Protein AF-A0A565CEV0-F1 (afdb_monomer_lite)

Organism: NCBI:txid586526

Foldseek 3Di:
DDPPWDFDWDQDPVVRDTHTDDTDRPPPPPPFPWDDKDWDADPVVRKIKIWTDRQADFIWIDTVPDPDIDTDPPQGRFQEWDDDPQWIWTAHPQRKIWIWHRPDPDTDTPDIEGAPDPDPPDPVCCVPDLADKHFPGWYWDQDPVRWIKIKTWIARVPVRDIDIWIWTDDRDDHYDHTDIDPDPPPDWDADDPVAGQTDDDDDDDDDDRDRPD

Sequence (213 aa):
MRDLRYNFYILNLFTHEMIDLPDVDRKSSDGVNIRSPVLWIDEKTKDYVVSWGFARSCVVYSKKGDNLWKQIPKTSHCIDLVYKDHKLYFLSYSGRVKIFDFSGEIPRETFECSVILSGMELPRRCRRLPNSWCVSETKLVVTVTGDILKVEKWFRPRSGIWSFRLYKFYSSGFYKKPEQLDSLGDEAMLFDKRHPCACQWLGGSREKCHLFH

Structure (mmCIF, N/CA/C/O backbone):
data_AF-A0A565CEV0-F1
#
_entry.id   AF-A0A565CEV0-F1
#
loop_
_atom_site.group_PDB
_atom_site.id
_atom_site.type_symbol
_atom_site.label_atom_id
_atom_site.label_alt_id
_atom_site.label_comp_id
_atom_site.label_asym_id
_atom_site.label_entity_id
_atom_site.label_seq_id
_atom_site.pdbx_PDB_ins_code
_atom_site.Cartn_x
_atom_site.Cartn_y
_atom_site.Cartn_z
_atom_site.occupancy
_atom_site.B_iso_or_equiv
_atom_site.auth_seq_id
_atom_site.auth_comp_id
_atom_site.auth_asym_id
_atom_site.auth_atom_id
_atom_site.pdbx_PDB_model_num
ATOM 1 N N . MET A 1 1 ? -17.883 32.660 -4.211 1.00 37.25 1 MET A N 1
ATOM 2 C CA . MET A 1 1 ? -16.892 31.764 -3.577 1.00 37.25 1 MET A CA 1
ATOM 3 C C . MET A 1 1 ? -17.496 30.361 -3.590 1.00 37.25 1 MET A C 1
ATOM 5 O O . MET A 1 1 ? -18.498 30.165 -2.923 1.00 37.25 1 MET A O 1
ATOM 9 N N . ARG A 1 2 ? -17.038 29.449 -4.463 1.00 36.28 2 ARG A N 1
ATOM 10 C CA . ARG A 1 2 ? -17.586 28.080 -4.559 1.00 36.28 2 ARG A CA 1
ATOM 11 C C . ARG A 1 2 ? -16.723 27.156 -3.702 1.00 36.28 2 ARG A C 1
ATOM 13 O O . ARG A 1 2 ? -15.578 26.905 -4.068 1.00 36.28 2 ARG A O 1
ATOM 20 N N . ASP A 1 3 ? -17.265 26.708 -2.576 1.00 41.53 3 ASP A N 1
ATOM 21 C CA . ASP A 1 3 ? -16.690 25.642 -1.755 1.00 41.53 3 ASP A CA 1
ATOM 22 C C . ASP A 1 3 ? -16.940 24.312 -2.490 1.00 41.53 3 ASP A C 1
ATOM 24 O O . ASP A 1 3 ? -18.030 23.748 -2.436 1.00 41.53 3 ASP A O 1
ATOM 28 N N . LEU A 1 4 ? -15.991 23.890 -3.331 1.00 44.34 4 LEU A N 1
ATOM 29 C CA . LEU A 1 4 ? -16.074 22.629 -4.076 1.00 44.34 4 LEU A CA 1
ATOM 30 C C . LEU A 1 4 ? -15.570 21.493 -3.181 1.00 44.34 4 LEU A C 1
ATOM 32 O O . LEU A 1 4 ? -14.481 20.964 -3.414 1.00 44.34 4 LEU A O 1
ATOM 36 N N . ARG A 1 5 ? -16.357 21.149 -2.158 1.00 53.44 5 ARG A N 1
ATOM 37 C CA . ARG A 1 5 ? -16.159 19.927 -1.372 1.00 53.44 5 ARG A CA 1
ATOM 38 C C . ARG A 1 5 ? -16.511 18.736 -2.250 1.00 53.44 5 ARG A C 1
ATOM 40 O O . ARG A 1 5 ? -17.599 18.684 -2.825 1.00 53.44 5 ARG A O 1
ATOM 47 N N . TYR A 1 6 ? -15.576 17.810 -2.408 1.00 57.91 6 TYR A N 1
ATOM 48 C CA . TYR A 1 6 ? -15.851 16.543 -3.074 1.00 57.91 6 TYR A CA 1
ATOM 49 C C . TYR A 1 6 ? -16.132 15.511 -1.993 1.00 57.91 6 TYR A C 1
ATOM 51 O O . TYR A 1 6 ? -15.228 15.130 -1.256 1.00 57.91 6 TYR A O 1
ATOM 59 N N . ASN A 1 7 ? -17.374 15.040 -1.932 1.00 65.50 7 ASN A N 1
ATOM 60 C CA . ASN A 1 7 ? -17.744 13.941 -1.051 1.00 65.50 7 ASN A CA 1
ATOM 61 C C . ASN A 1 7 ? -17.284 12.636 -1.705 1.00 65.50 7 ASN A C 1
ATOM 63 O O . ASN A 1 7 ? -17.972 12.080 -2.563 1.00 65.50 7 ASN A O 1
ATOM 67 N N . PHE A 1 8 ? -16.083 12.186 -1.354 1.00 76.88 8 PHE A N 1
ATOM 68 C CA . PHE A 1 8 ? -15.617 10.859 -1.727 1.00 76.88 8 PHE A CA 1
ATOM 69 C C . PHE A 1 8 ? -16.091 9.853 -0.681 1.00 76.88 8 PHE A C 1
ATOM 71 O O . PHE A 1 8 ? -16.000 10.108 0.514 1.00 76.88 8 PHE A O 1
ATOM 78 N N . TYR A 1 9 ? -16.557 8.696 -1.130 1.00 79.81 9 TYR A N 1
ATOM 79 C CA . TYR A 1 9 ? -16.943 7.599 -0.253 1.00 79.81 9 TYR A CA 1
ATOM 80 C C . TYR A 1 9 ? -16.469 6.274 -0.838 1.00 79.81 9 TYR A C 1
ATOM 82 O O . TYR A 1 9 ? -16.239 6.147 -2.045 1.00 79.81 9 TYR A O 1
ATOM 90 N N . ILE A 1 10 ? -16.328 5.277 0.027 1.00 81.75 10 ILE A N 1
ATOM 91 C CA . ILE A 1 10 ? -16.163 3.885 -0.373 1.00 81.75 10 ILE A CA 1
ATOM 92 C C . ILE A 1 10 ? -17.426 3.139 0.023 1.00 81.75 10 ILE A C 1
ATOM 94 O O . ILE A 1 10 ? -17.818 3.160 1.186 1.00 81.75 10 ILE A O 1
ATOM 98 N N . LEU A 1 11 ? -18.046 2.462 -0.938 1.00 81.81 11 LEU A N 1
ATOM 99 C CA . LEU A 1 11 ? -19.110 1.513 -0.648 1.00 81.81 11 LEU A CA 1
ATOM 100 C C . LEU A 1 11 ? -18.478 0.166 -0.291 1.00 81.81 11 LEU A C 1
ATOM 102 O O . LEU A 1 11 ? -17.856 -0.477 -1.142 1.00 81.81 11 LEU A O 1
ATOM 106 N N . ASN A 1 12 ? -18.627 -0.262 0.959 1.00 80.81 12 ASN A N 1
ATOM 107 C CA . ASN A 1 12 ? -18.251 -1.606 1.362 1.00 80.81 12 ASN A CA 1
ATOM 108 C C . ASN A 1 12 ? -19.279 -2.594 0.794 1.00 80.81 12 ASN A C 1
ATOM 110 O O . ASN A 1 12 ? -20.413 -2.658 1.254 1.00 80.81 12 ASN A O 1
ATOM 114 N N . LEU A 1 13 ? -18.888 -3.384 -0.206 1.00 79.25 13 LEU A N 1
ATOM 115 C CA . LEU A 1 13 ? -19.795 -4.324 -0.875 1.00 79.25 13 LEU A CA 1
ATOM 116 C C . LEU A 1 13 ? -20.218 -5.513 0.003 1.00 79.25 13 LEU A C 1
ATOM 118 O O . LEU A 1 13 ? -21.187 -6.181 -0.330 1.00 79.25 13 LEU A O 1
ATOM 122 N N . PHE A 1 14 ? -19.515 -5.788 1.105 1.00 76.25 14 PHE A N 1
ATOM 123 C CA . PHE A 1 14 ? -19.843 -6.903 1.998 1.00 76.25 14 PHE A CA 1
ATOM 124 C C . PHE A 1 14 ? -20.765 -6.496 3.144 1.00 76.25 14 PHE A C 1
ATOM 126 O O . PHE A 1 14 ? -21.553 -7.319 3.602 1.00 76.25 14 PHE A O 1
ATOM 133 N N . THR A 1 15 ? -20.653 -5.256 3.625 1.00 79.44 15 THR A N 1
ATOM 134 C CA . THR A 1 15 ? -21.497 -4.732 4.715 1.00 79.44 15 THR A CA 1
ATOM 135 C C . THR A 1 15 ? -22.587 -3.784 4.220 1.00 79.44 15 THR A C 1
ATOM 137 O O . THR A 1 15 ? -23.494 -3.454 4.974 1.00 79.44 15 THR A O 1
ATOM 140 N N . HIS A 1 16 ? -22.509 -3.353 2.956 1.00 81.38 16 HIS A N 1
ATOM 141 C CA . HIS A 1 16 ? -23.320 -2.290 2.350 1.00 81.38 16 HIS A CA 1
ATOM 142 C C . HIS A 1 16 ? -23.184 -0.925 3.048 1.00 81.38 16 HIS A C 1
ATOM 144 O O . HIS A 1 16 ? -23.978 -0.017 2.806 1.00 81.38 16 HIS A O 1
ATOM 150 N N . GLU A 1 17 ? -22.165 -0.756 3.891 1.00 83.88 17 GLU A N 1
ATOM 151 C CA . GLU A 1 17 ? -21.884 0.502 4.575 1.00 83.88 17 GLU A CA 1
ATOM 152 C C . GLU A 1 17 ? -21.186 1.487 3.633 1.00 83.88 17 GLU A C 1
ATOM 154 O O . GLU A 1 17 ? -20.306 1.124 2.844 1.00 83.88 17 GLU A O 1
ATOM 159 N N . MET A 1 18 ? -21.561 2.758 3.745 1.00 83.38 18 MET A N 1
ATOM 160 C CA . MET A 1 18 ? -20.888 3.860 3.071 1.00 83.38 18 MET A CA 1
ATOM 161 C C . MET A 1 18 ? -19.853 4.456 4.022 1.00 83.38 18 MET A C 1
ATOM 163 O O . MET A 1 18 ? -20.190 4.911 5.111 1.00 83.38 18 MET A O 1
ATOM 167 N N . ILE A 1 19 ? -18.587 4.427 3.613 1.00 83.50 19 ILE A N 1
ATOM 168 C CA . ILE A 1 19 ? -17.475 4.960 4.396 1.00 83.50 19 ILE A CA 1
ATOM 169 C C . ILE A 1 19 ? -17.074 6.295 3.785 1.00 83.50 19 ILE A C 1
ATOM 171 O O . ILE A 1 19 ? -16.453 6.332 2.718 1.00 83.50 19 ILE A O 1
ATOM 175 N N . ASP A 1 20 ? -17.424 7.379 4.468 1.00 83.69 20 ASP A N 1
ATOM 176 C CA . ASP A 1 20 ? -17.080 8.731 4.042 1.00 83.69 20 ASP A CA 1
ATOM 177 C C . ASP A 1 20 ? -15.574 8.970 4.177 1.00 83.69 20 ASP A C 1
ATOM 179 O O . ASP A 1 20 ? -14.971 8.796 5.243 1.00 83.69 20 ASP A O 1
ATOM 183 N N . LEU A 1 21 ? -14.953 9.372 3.070 1.00 79.94 21 LEU A N 1
ATOM 184 C CA . LEU A 1 21 ? -13.560 9.785 3.054 1.00 79.94 21 LEU A CA 1
ATOM 185 C C . LEU A 1 21 ? -13.447 11.237 3.544 1.00 79.94 21 LEU A C 1
ATOM 187 O O . LEU A 1 21 ? -14.353 12.039 3.311 1.00 79.94 21 LEU A O 1
ATOM 191 N N . PRO A 1 22 ? -12.343 11.600 4.217 1.00 76.88 22 PRO A N 1
ATOM 192 C CA . PRO A 1 22 ? -12.176 12.927 4.785 1.00 76.88 22 PRO A CA 1
ATOM 193 C C . PRO A 1 22 ? -12.160 13.992 3.689 1.00 76.88 22 PRO A C 1
ATOM 195 O O . PRO A 1 22 ? -11.681 13.762 2.578 1.00 76.88 22 PRO A O 1
ATOM 198 N N . ASP A 1 23 ? -12.674 15.176 4.008 1.00 72.00 23 ASP A N 1
ATOM 199 C CA . ASP A 1 23 ? -12.724 16.262 3.036 1.00 72.00 23 ASP A CA 1
ATOM 200 C C . ASP A 1 23 ? -11.307 16.663 2.607 1.00 72.00 23 ASP A C 1
ATOM 202 O O . ASP A 1 23 ? -10.392 16.803 3.428 1.00 72.00 23 ASP A O 1
ATOM 206 N N . VAL A 1 24 ? -11.119 16.831 1.300 1.00 63.22 24 VAL A N 1
ATOM 207 C CA . VAL A 1 24 ? -9.838 17.250 0.738 1.00 63.22 24 VAL A CA 1
ATOM 208 C C . VAL A 1 24 ? -9.926 18.730 0.435 1.00 63.22 24 VAL A C 1
ATOM 210 O O . VAL A 1 24 ? -10.269 19.138 -0.677 1.00 63.22 24 VAL A O 1
ATOM 213 N N . ASP A 1 25 ? -9.577 19.542 1.429 1.00 53.97 25 ASP A N 1
ATOM 214 C CA . ASP A 1 25 ? -9.487 20.984 1.259 1.00 53.97 25 ASP A CA 1
ATOM 215 C C . ASP A 1 25 ? -8.465 21.309 0.156 1.00 53.97 25 ASP A C 1
ATOM 217 O O . ASP A 1 25 ? -7.248 21.197 0.323 1.00 53.97 25 ASP A O 1
ATOM 221 N N . ARG A 1 26 ? -8.954 21.776 -0.999 1.00 46.84 26 ARG A N 1
ATOM 222 C CA . ARG A 1 26 ? -8.131 22.217 -2.144 1.00 46.84 26 ARG A CA 1
ATOM 223 C C . ARG A 1 26 ? -7.203 23.404 -1.831 1.00 46.84 26 ARG A C 1
ATOM 225 O O . ARG A 1 26 ? -6.479 23.847 -2.719 1.00 46.84 26 ARG A O 1
ATOM 232 N N . LYS A 1 27 ? -7.228 23.955 -0.612 1.00 42.00 27 LYS A N 1
ATOM 233 C CA . LYS A 1 27 ? -6.529 25.199 -0.245 1.00 42.00 27 LYS A CA 1
ATOM 234 C C . LYS A 1 27 ? -5.005 25.084 -0.180 1.00 42.00 27 LYS A C 1
ATOM 236 O O . LYS A 1 27 ? -4.342 26.117 -0.156 1.00 42.00 27 LYS A O 1
ATOM 241 N N . SER A 1 28 ? -4.421 23.886 -0.231 1.00 42.22 28 SER A N 1
ATOM 242 C CA . SER A 1 28 ? -3.010 23.778 -0.607 1.00 42.22 28 SER A CA 1
ATOM 243 C C . SER A 1 28 ? -2.912 24.006 -2.115 1.00 42.22 28 SER A C 1
ATOM 245 O O . SER A 1 28 ? -3.284 23.134 -2.901 1.00 42.22 28 SER A O 1
ATOM 247 N N . SER A 1 29 ? -2.419 25.180 -2.505 1.00 38.00 29 SER A N 1
ATOM 248 C CA . SER A 1 29 ? -2.175 25.707 -3.863 1.00 38.00 29 SER A CA 1
ATOM 249 C C . SER A 1 29 ? -1.246 24.858 -4.750 1.00 38.00 29 SER A C 1
ATOM 251 O O . SER A 1 29 ? -0.696 25.321 -5.745 1.00 38.00 29 SER A O 1
ATOM 253 N N . ASP A 1 30 ? -1.082 23.591 -4.408 1.00 43.31 30 ASP A N 1
ATOM 254 C CA . ASP A 1 30 ? -0.063 22.697 -4.893 1.00 43.31 30 ASP A CA 1
ATOM 255 C C . ASP A 1 30 ? -0.755 21.351 -5.128 1.00 43.31 30 ASP A C 1
ATOM 257 O O . ASP A 1 30 ? -0.867 20.537 -4.216 1.00 43.31 30 ASP A O 1
ATOM 261 N N . GLY A 1 31 ? -1.325 21.185 -6.330 1.00 43.81 31 GLY A N 1
ATOM 262 C CA . GLY A 1 31 ? -2.237 20.099 -6.714 1.00 43.81 31 GLY A CA 1
ATOM 263 C C . GLY A 1 31 ? -1.998 18.793 -5.956 1.00 43.81 31 GLY A C 1
ATOM 264 O O . GLY A 1 31 ? -1.069 18.043 -6.268 1.00 43.81 31 GLY A O 1
ATOM 265 N N . VAL A 1 32 ? -2.827 18.549 -4.934 1.00 52.16 32 VAL A N 1
ATOM 266 C CA . VAL A 1 32 ? -2.725 17.365 -4.083 1.00 52.16 32 VAL A CA 1
ATOM 267 C C . VAL A 1 32 ? -3.008 16.166 -4.970 1.00 52.16 32 VAL A C 1
ATOM 269 O O . VAL A 1 32 ? -4.120 15.983 -5.457 1.00 52.16 32 VAL A O 1
ATOM 272 N N . ASN A 1 33 ? -1.977 15.370 -5.235 1.00 59.78 33 ASN A N 1
ATOM 273 C CA . ASN A 1 33 ? -2.130 14.130 -5.976 1.00 59.78 33 ASN A CA 1
ATOM 274 C C . ASN A 1 33 ? -2.785 13.115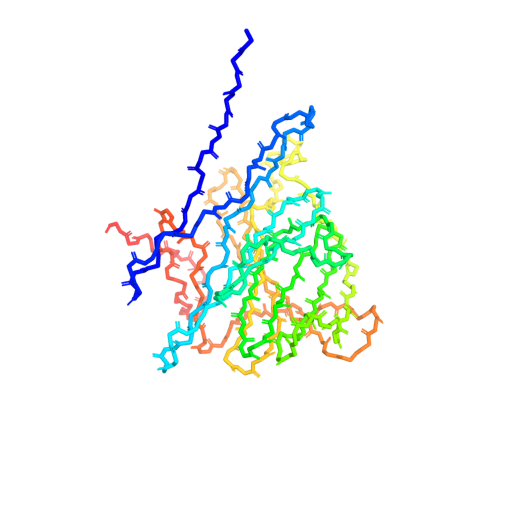 -5.027 1.00 59.78 33 ASN A C 1
ATOM 276 O O . ASN A 1 33 ? -2.108 12.445 -4.252 1.00 59.78 33 ASN A O 1
ATOM 280 N N . ILE A 1 34 ? -4.114 13.095 -4.997 1.00 63.62 34 ILE A N 1
ATOM 281 C CA . ILE A 1 34 ? -4.892 12.189 -4.151 1.00 63.62 34 ILE A CA 1
ATOM 282 C C . ILE A 1 34 ? -4.707 10.768 -4.697 1.00 63.62 34 ILE A C 1
ATOM 284 O O . ILE A 1 34 ? -4.909 10.528 -5.890 1.00 63.62 34 ILE A O 1
ATOM 288 N N . ARG A 1 35 ? -4.281 9.824 -3.851 1.00 70.44 35 ARG A N 1
ATOM 289 C CA . ARG A 1 35 ? -4.155 8.410 -4.243 1.00 70.44 35 ARG A CA 1
ATOM 290 C C . ARG A 1 35 ? -5.475 7.680 -4.044 1.00 70.44 35 ARG A C 1
ATOM 292 O O . ARG A 1 35 ? -6.354 8.172 -3.353 1.00 70.44 35 ARG A O 1
ATOM 299 N N . SER A 1 36 ? -5.657 6.530 -4.687 1.00 70.56 36 SER A N 1
ATOM 300 C CA . SER A 1 36 ? -6.844 5.713 -4.417 1.00 70.56 36 SER A CA 1
ATOM 301 C C . SER A 1 36 ? -6.788 5.197 -2.975 1.00 70.56 36 SER A C 1
ATOM 303 O O . SER A 1 36 ? -5.706 4.810 -2.529 1.00 70.56 36 SER A O 1
ATOM 305 N N . PRO A 1 37 ? -7.904 5.213 -2.232 1.00 78.94 37 PRO A N 1
ATOM 306 C CA . PRO A 1 37 ? -7.934 4.616 -0.909 1.00 78.94 37 PRO A CA 1
ATOM 307 C C . PRO A 1 37 ? -7.778 3.094 -1.004 1.00 78.94 37 PRO A C 1
ATOM 309 O O . PRO A 1 37 ? -8.156 2.468 -1.999 1.00 78.94 37 PRO A O 1
ATOM 312 N N . VAL A 1 38 ? -7.232 2.511 0.056 1.00 83.12 38 VAL A N 1
ATOM 313 C CA . VAL A 1 38 ? -7.085 1.071 0.245 1.00 83.12 38 VAL A CA 1
ATOM 314 C C . VAL A 1 38 ? -8.091 0.644 1.301 1.00 83.12 38 VAL A C 1
ATOM 316 O O . VAL A 1 38 ? -8.057 1.138 2.425 1.00 83.12 38 VAL A O 1
ATOM 319 N N . LEU A 1 39 ? -8.987 -0.262 0.924 1.00 85.25 39 LEU A N 1
ATOM 320 C CA . LEU A 1 39 ? -9.940 -0.904 1.820 1.00 85.25 39 LEU A CA 1
ATOM 321 C C . LEU A 1 39 ? -9.506 -2.355 2.001 1.00 85.25 39 LEU A C 1
ATOM 323 O O . LEU A 1 39 ? -9.361 -3.083 1.019 1.00 85.25 39 LEU A O 1
ATOM 327 N N . TRP A 1 40 ? -9.321 -2.761 3.249 1.00 87.00 40 TRP A N 1
ATOM 328 C CA . TRP A 1 40 ? -9.159 -4.155 3.631 1.00 87.00 40 TRP A CA 1
ATOM 329 C C . TRP A 1 40 ? -10.338 -4.583 4.495 1.00 87.00 40 TRP A C 1
ATOM 331 O O . TRP A 1 40 ? -10.783 -3.810 5.344 1.00 87.00 40 TRP A O 1
ATOM 341 N N . ILE A 1 41 ? -10.833 -5.798 4.269 1.00 85.38 41 ILE A N 1
ATOM 342 C CA . ILE A 1 41 ? -11.966 -6.380 4.985 1.00 85.38 41 ILE A CA 1
ATOM 343 C C . ILE A 1 41 ? -11.568 -7.782 5.436 1.00 85.38 41 ILE A C 1
ATOM 345 O O . ILE A 1 41 ? -11.111 -8.587 4.625 1.00 85.38 41 ILE A O 1
ATOM 349 N N . ASP A 1 42 ? -11.776 -8.070 6.715 1.00 83.44 42 ASP A N 1
ATOM 350 C CA . ASP A 1 42 ? -11.729 -9.414 7.262 1.00 83.44 42 ASP A CA 1
ATOM 351 C C . ASP A 1 42 ? -12.949 -10.201 6.777 1.00 83.44 42 ASP A C 1
ATOM 353 O O . ASP A 1 42 ? -14.102 -9.840 7.031 1.00 83.44 42 ASP A O 1
ATOM 357 N N . GLU A 1 43 ? -12.713 -11.295 6.061 1.00 82.69 43 GLU A N 1
ATOM 358 C CA . GLU A 1 43 ? -13.796 -12.086 5.488 1.00 82.69 43 GLU A CA 1
ATOM 359 C C . GLU A 1 43 ? -14.680 -12.745 6.560 1.00 82.69 43 GLU A C 1
ATOM 361 O O . GLU A 1 43 ? -15.889 -12.884 6.341 1.00 82.69 43 GLU A O 1
ATOM 366 N N . LYS A 1 44 ? -14.105 -13.116 7.713 1.00 85.38 44 LYS A N 1
ATOM 367 C CA . LYS A 1 44 ? -14.794 -13.836 8.791 1.00 85.38 44 LYS A CA 1
ATOM 368 C C . LYS A 1 44 ? -15.546 -12.883 9.710 1.00 85.38 44 LYS A C 1
ATOM 370 O O . LYS A 1 44 ? -16.729 -13.097 9.957 1.00 85.38 44 LYS A O 1
ATOM 375 N N . THR A 1 45 ? -14.881 -11.846 10.214 1.00 87.50 45 THR A N 1
ATOM 376 C CA . THR A 1 45 ? -15.475 -10.915 11.190 1.00 87.50 45 THR A CA 1
ATOM 377 C C . THR A 1 45 ? -16.227 -9.764 10.529 1.00 87.50 45 THR A C 1
ATOM 379 O O . THR A 1 45 ? -16.997 -9.063 11.189 1.00 87.50 45 THR A O 1
ATOM 382 N N . LYS A 1 46 ? -16.032 -9.563 9.217 1.00 85.00 46 LYS A N 1
ATOM 383 C CA . LYS A 1 46 ? -16.499 -8.378 8.479 1.00 85.00 46 LYS A CA 1
ATOM 384 C C . LYS A 1 46 ? -15.976 -7.078 9.089 1.00 85.00 46 LYS A C 1
ATOM 386 O O . LYS A 1 46 ? -16.615 -6.031 8.963 1.00 85.00 46 LYS A O 1
ATOM 391 N N . ASP A 1 47 ? -14.852 -7.131 9.798 1.00 86.56 47 ASP A N 1
ATOM 392 C CA . ASP A 1 47 ? -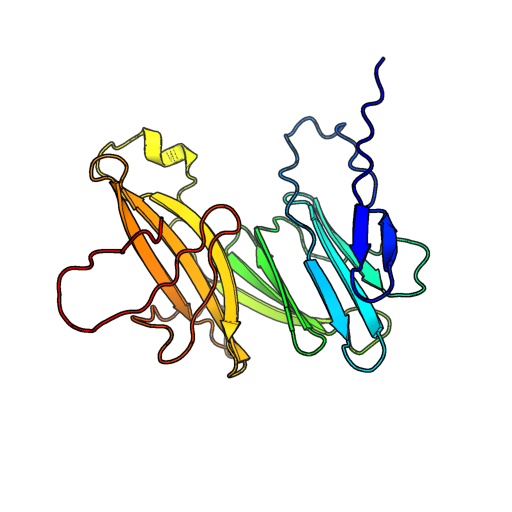14.147 -5.931 10.224 1.00 86.56 47 ASP A CA 1
ATOM 393 C C . ASP A 1 47 ? -13.377 -5.352 9.055 1.00 86.56 47 ASP A C 1
ATOM 395 O O . ASP A 1 47 ? -13.015 -6.061 8.122 1.00 86.56 47 ASP A O 1
ATOM 399 N N . TYR A 1 48 ? -13.149 -4.047 9.071 1.00 87.12 48 TYR A N 1
ATOM 400 C CA . TYR A 1 48 ? -12.440 -3.401 7.983 1.00 87.12 48 TYR A CA 1
ATOM 401 C C . TYR A 1 48 ? -11.496 -2.324 8.487 1.00 87.12 48 TYR A C 1
ATOM 403 O O . TYR A 1 48 ? -11.670 -1.738 9.561 1.00 87.12 48 TYR A O 1
ATOM 411 N N . VAL A 1 49 ? -10.497 -2.056 7.655 1.00 89.25 49 VAL A N 1
ATOM 412 C CA . VAL A 1 49 ? -9.578 -0.936 7.797 1.00 89.25 49 VAL A CA 1
ATOM 413 C C . VAL A 1 49 ? -9.532 -0.211 6.465 1.00 89.25 49 VAL A C 1
ATOM 415 O O . VAL A 1 49 ? -9.247 -0.810 5.426 1.00 89.25 49 VAL A O 1
ATOM 418 N N . VAL A 1 50 ? -9.790 1.091 6.497 1.00 88.81 50 VAL A N 1
ATOM 419 C CA . VAL A 1 50 ? -9.590 1.971 5.347 1.00 88.81 50 VAL A CA 1
ATOM 420 C C . VAL A 1 50 ? -8.353 2.801 5.587 1.00 88.81 50 VAL A C 1
ATOM 422 O O . VAL A 1 50 ? -8.187 3.361 6.664 1.00 88.81 50 VAL A O 1
ATOM 425 N N . SER A 1 51 ? -7.482 2.884 4.591 1.00 87.88 51 SER A N 1
ATOM 426 C CA . SER A 1 51 ? -6.318 3.765 4.591 1.00 87.88 51 SER A CA 1
ATOM 427 C C . SER A 1 51 ? -6.312 4.622 3.337 1.00 87.88 51 SER A C 1
ATOM 429 O O . SER A 1 51 ? -6.639 4.152 2.248 1.00 87.88 51 SER A O 1
ATOM 431 N N . TRP A 1 52 ? -5.912 5.881 3.466 1.00 85.62 52 TRP A N 1
ATOM 432 C CA . TRP A 1 52 ? -5.888 6.810 2.348 1.00 85.62 52 TRP A CA 1
ATOM 433 C C . TRP A 1 52 ? -4.644 7.687 2.366 1.00 85.62 52 TRP A C 1
ATOM 435 O O . TRP A 1 52 ? -4.334 8.345 3.358 1.00 85.62 52 TRP A O 1
ATOM 445 N N . GLY A 1 53 ? -3.906 7.658 1.255 1.00 81.50 53 GLY A N 1
ATOM 446 C CA . GLY A 1 53 ? -2.665 8.399 1.088 1.00 81.50 53 GLY A CA 1
ATOM 447 C C . GLY A 1 53 ? -2.877 9.756 0.425 1.00 81.50 53 GLY A C 1
ATOM 448 O O . GLY A 1 53 ? -3.241 9.842 -0.752 1.00 81.50 53 GLY A O 1
ATOM 449 N N . PHE A 1 54 ? -2.534 10.818 1.145 1.00 76.56 54 PHE A N 1
ATOM 450 C CA . PHE A 1 54 ? -2.384 12.158 0.598 1.00 76.56 54 PHE A CA 1
ATOM 451 C C . PHE A 1 54 ? -0.930 12.365 0.186 1.00 76.56 54 PHE A C 1
ATOM 453 O O . PHE A 1 54 ? -0.044 12.509 1.030 1.00 76.56 54 PHE A O 1
ATOM 460 N N . ALA A 1 55 ? -0.661 12.377 -1.123 1.00 67.50 55 ALA A N 1
ATOM 461 C CA . ALA A 1 55 ? 0.693 12.218 -1.655 1.00 67.50 55 ALA A CA 1
ATOM 462 C C . ALA A 1 55 ? 1.760 13.155 -1.079 1.00 67.50 55 ALA A C 1
ATOM 464 O O . ALA A 1 55 ? 2.923 12.791 -1.134 1.00 67.50 55 ALA A O 1
ATOM 465 N N . ARG A 1 56 ? 1.437 14.347 -0.566 1.00 69.94 56 ARG A N 1
ATOM 466 C CA . ARG A 1 56 ? 2.437 15.276 -0.001 1.00 69.94 56 ARG A CA 1
ATOM 467 C C . ARG A 1 56 ? 2.372 15.442 1.513 1.00 69.94 56 ARG A C 1
ATOM 469 O O . ARG A 1 56 ? 3.345 15.930 2.074 1.00 69.94 56 ARG A O 1
ATOM 476 N N . SER A 1 57 ? 1.289 15.034 2.166 1.00 74.88 57 SER A N 1
ATOM 477 C CA . SER A 1 57 ? 1.070 15.314 3.588 1.00 74.88 57 SER A CA 1
ATOM 478 C C . SER A 1 57 ? 1.216 14.062 4.442 1.00 74.88 57 SER A C 1
ATOM 480 O O . SER A 1 57 ? 2.192 13.939 5.182 1.00 74.88 57 SER A O 1
ATOM 482 N N . CYS A 1 58 ? 0.271 13.133 4.349 1.00 81.69 58 CYS A N 1
ATOM 483 C CA . CYS A 1 58 ? 0.178 12.009 5.270 1.00 81.69 58 CYS A CA 1
ATOM 484 C C . CYS A 1 58 ? -0.695 10.874 4.733 1.00 81.69 58 CYS A C 1
ATOM 486 O O . CYS A 1 58 ? -1.432 11.018 3.759 1.00 81.69 58 CYS A O 1
ATOM 488 N N . VAL A 1 59 ? -0.625 9.739 5.416 1.00 86.38 59 VAL A N 1
ATOM 489 C CA . VAL A 1 59 ? -1.588 8.651 5.301 1.00 86.38 59 VAL A CA 1
ATOM 490 C C . VAL A 1 59 ? -2.515 8.717 6.505 1.00 86.38 59 VAL A C 1
ATOM 492 O O . VAL A 1 59 ? -2.060 8.816 7.649 1.00 86.38 59 VAL A O 1
ATOM 495 N N . VAL A 1 60 ? -3.813 8.667 6.237 1.00 89.12 60 VAL A N 1
ATOM 496 C CA . VAL A 1 60 ? -4.859 8.567 7.256 1.00 89.12 60 VAL A CA 1
ATOM 497 C C . VAL A 1 60 ? -5.504 7.194 7.202 1.00 89.12 60 VAL A C 1
ATOM 499 O O . VAL A 1 60 ? -5.476 6.539 6.161 1.00 89.12 60 VAL A O 1
ATOM 502 N N . TYR A 1 61 ? -6.091 6.759 8.308 1.00 90.50 61 TYR A N 1
ATOM 503 C CA . TYR A 1 61 ? -6.836 5.512 8.376 1.00 90.50 61 TYR A CA 1
ATOM 504 C C . TYR A 1 61 ? -8.070 5.630 9.270 1.00 90.50 61 TYR A C 1
ATOM 506 O O . TYR A 1 61 ? -8.158 6.522 10.116 1.00 90.50 61 TYR A O 1
ATOM 514 N N . SER A 1 62 ? -9.004 4.706 9.076 1.00 90.12 62 SER A N 1
ATOM 515 C CA . SER A 1 62 ? -10.183 4.507 9.913 1.00 90.12 62 SER A CA 1
ATOM 516 C C . SER A 1 62 ? -10.461 3.009 10.034 1.00 90.12 62 SER A C 1
ATOM 518 O O . SER A 1 62 ? -10.382 2.280 9.038 1.00 90.12 62 SER A O 1
ATOM 520 N N . LYS A 1 63 ? -10.725 2.532 11.252 1.00 90.00 63 LYS A N 1
ATOM 521 C CA . LYS A 1 63 ? -11.178 1.160 11.510 1.00 90.00 63 LYS A CA 1
ATOM 522 C C . LYS A 1 63 ? -12.700 1.133 11.635 1.00 90.00 63 LYS A C 1
ATOM 524 O O . LYS A 1 63 ? -13.332 2.148 11.913 1.00 90.00 63 LYS A O 1
ATOM 529 N N . LYS A 1 64 ? -13.303 -0.040 11.469 1.00 87.44 64 LYS A N 1
ATOM 530 C CA . LYS A 1 64 ? -14.725 -0.231 11.780 1.00 87.44 64 LYS A CA 1
ATOM 531 C C . LYS A 1 64 ? -15.042 0.241 13.206 1.00 87.44 64 LYS A C 1
ATOM 533 O O . LYS A 1 64 ? -14.345 -0.127 14.148 1.00 87.44 64 LYS A O 1
ATOM 538 N N . GLY A 1 65 ? -16.084 1.061 13.340 1.00 85.56 65 GLY A N 1
ATOM 539 C CA . GLY A 1 65 ? -16.489 1.689 14.603 1.00 85.56 65 GLY A CA 1
ATOM 540 C C . GLY A 1 65 ? -15.751 2.987 14.960 1.00 85.56 65 GLY A C 1
ATOM 541 O O . GLY A 1 65 ? -16.150 3.653 15.914 1.00 85.56 65 GLY A O 1
ATOM 542 N N . ASP A 1 66 ? -14.716 3.386 14.212 1.00 86.06 66 ASP A N 1
ATOM 543 C CA . ASP A 1 66 ? -14.101 4.701 14.393 1.00 86.06 66 ASP A CA 1
ATOM 544 C C . ASP A 1 66 ? -15.010 5.803 13.826 1.00 86.06 66 ASP A C 1
ATOM 546 O O . ASP A 1 66 ? -15.444 5.750 12.677 1.00 86.06 66 ASP A O 1
ATOM 550 N N . ASN A 1 67 ? -15.226 6.859 14.613 1.00 82.75 67 ASN A N 1
ATOM 551 C CA . ASN A 1 67 ? -15.983 8.044 14.188 1.00 82.75 67 ASN A CA 1
ATOM 552 C C . ASN A 1 67 ? -15.102 9.120 13.528 1.00 82.75 67 ASN A C 1
ATOM 554 O O . ASN A 1 67 ? -15.611 10.099 12.990 1.00 82.75 67 ASN A O 1
ATOM 558 N N . LEU A 1 68 ? -13.775 8.987 13.626 1.00 84.62 68 LEU A N 1
ATOM 559 C CA . LEU A 1 68 ? -12.805 9.985 13.177 1.00 84.62 68 LEU A CA 1
ATOM 560 C C . LEU A 1 68 ? -11.629 9.318 12.466 1.00 84.62 68 LEU A C 1
ATOM 562 O O . LEU A 1 68 ? -11.132 8.276 12.894 1.00 84.62 68 LEU A O 1
ATOM 566 N N . TRP A 1 69 ? -11.137 9.980 11.421 1.00 87.81 69 TRP A N 1
ATOM 567 C CA . TRP A 1 69 ? -9.922 9.583 10.720 1.00 87.81 69 TRP A CA 1
ATOM 568 C C . TRP A 1 69 ? -8.684 9.889 11.562 1.00 87.81 69 TRP A C 1
ATOM 570 O O . TRP A 1 69 ? -8.512 10.997 12.071 1.00 87.81 69 TRP A O 1
ATOM 580 N N . LYS A 1 70 ? -7.796 8.903 11.680 1.00 89.94 70 LYS A N 1
ATOM 581 C CA . LYS A 1 70 ? -6.548 8.991 12.443 1.00 89.94 70 LYS A CA 1
ATOM 582 C C . LYS A 1 70 ? -5.367 9.102 11.484 1.00 89.94 70 LYS A C 1
ATOM 584 O O . LYS A 1 70 ? -5.352 8.477 10.427 1.00 89.94 70 LYS A O 1
ATOM 589 N N . GLN A 1 71 ? -4.352 9.882 11.846 1.00 88.06 71 GLN A N 1
ATOM 590 C CA . GLN A 1 71 ? -3.149 10.054 11.028 1.00 88.06 71 GLN A CA 1
ATOM 591 C C . GLN A 1 71 ? -2.054 9.058 11.429 1.00 88.06 71 GLN A C 1
ATOM 593 O O . GLN A 1 71 ? -1.764 8.889 12.613 1.00 88.06 71 GLN A O 1
ATOM 598 N N . ILE A 1 72 ? -1.390 8.451 10.442 1.00 86.62 72 ILE A N 1
ATOM 599 C CA . ILE A 1 72 ? -0.182 7.648 10.667 1.00 86.62 72 ILE A CA 1
ATOM 600 C C . ILE A 1 72 ? 1.039 8.583 10.658 1.00 86.62 72 ILE A C 1
ATOM 602 O O . ILE A 1 72 ? 1.262 9.287 9.663 1.00 86.62 72 ILE A O 1
ATOM 606 N N . PRO A 1 73 ? 1.856 8.623 11.723 1.00 80.25 73 PRO A N 1
ATOM 607 C CA . PRO A 1 73 ? 3.021 9.500 11.777 1.00 80.25 73 PRO A CA 1
ATOM 608 C C . PRO A 1 73 ? 4.067 9.128 10.713 1.00 80.25 73 PRO A C 1
ATOM 610 O O . PRO A 1 73 ? 4.231 7.966 10.358 1.00 80.25 73 PRO A O 1
ATOM 613 N N . LYS A 1 74 ? 4.823 10.124 10.228 1.00 80.62 74 LYS A N 1
ATOM 614 C CA . LYS A 1 74 ? 5.967 9.952 9.301 1.00 80.62 74 LYS A CA 1
ATOM 615 C C . LYS A 1 74 ? 5.638 9.247 7.965 1.00 80.62 74 LYS A C 1
ATOM 617 O O . LYS A 1 74 ? 6.470 8.500 7.448 1.00 80.62 74 LYS A O 1
ATOM 622 N N . THR A 1 75 ? 4.466 9.527 7.392 1.00 81.81 75 THR A N 1
ATOM 623 C CA . THR A 1 75 ? 3.959 8.948 6.126 1.00 81.81 75 THR A CA 1
ATOM 624 C C . THR A 1 75 ? 3.813 9.969 4.985 1.00 81.81 75 THR A C 1
ATOM 626 O O . THR A 1 75 ? 2.961 9.833 4.105 1.00 81.81 75 THR A O 1
ATOM 629 N N . SER A 1 76 ? 4.634 11.023 4.978 1.00 81.56 76 SER A N 1
ATOM 630 C CA . SER A 1 76 ? 4.641 11.999 3.883 1.00 81.56 76 SER A CA 1
ATOM 631 C C . SER A 1 76 ? 5.184 11.388 2.588 1.00 81.56 76 SER A C 1
ATOM 633 O O . SER A 1 76 ? 5.936 10.413 2.604 1.00 81.56 76 SER A O 1
ATOM 635 N N . HIS A 1 77 ? 4.841 11.986 1.444 1.00 80.31 77 HIS A N 1
ATOM 636 C CA . HIS A 1 77 ? 5.343 11.548 0.137 1.00 80.31 77 HIS A CA 1
ATOM 637 C C . HIS A 1 77 ? 4.863 10.154 -0.309 1.00 80.31 77 HIS A C 1
ATOM 639 O O . HIS A 1 77 ? 5.629 9.423 -0.930 1.00 80.31 77 HIS A O 1
ATOM 645 N N . CYS A 1 78 ? 3.607 9.791 -0.030 1.00 82.44 78 CYS A N 1
ATOM 646 C CA . CYS A 1 78 ? 3.026 8.491 -0.385 1.00 82.44 78 CYS A CA 1
ATOM 647 C C . CYS A 1 78 ? 2.946 8.253 -1.910 1.00 82.44 78 CYS A C 1
ATOM 649 O O . CYS A 1 78 ? 2.340 9.044 -2.644 1.00 82.44 78 CYS A O 1
ATOM 651 N N . ILE A 1 79 ? 3.503 7.131 -2.376 1.00 80.94 79 ILE A N 1
ATOM 652 C CA . ILE A 1 79 ? 3.316 6.592 -3.733 1.00 80.94 79 ILE A CA 1
ATOM 653 C C . ILE A 1 79 ? 2.223 5.531 -3.728 1.00 80.94 79 ILE A C 1
ATOM 655 O O . ILE A 1 79 ? 1.270 5.664 -4.494 1.00 80.94 79 ILE A O 1
ATOM 659 N N . ASP A 1 80 ? 2.372 4.515 -2.877 1.00 85.12 80 ASP A N 1
ATOM 660 C CA . ASP A 1 80 ? 1.506 3.338 -2.858 1.00 85.12 80 ASP A CA 1
ATOM 661 C C . ASP A 1 80 ? 1.339 2.777 -1.440 1.00 85.12 80 ASP A C 1
ATOM 663 O O . ASP A 1 80 ? 2.199 2.982 -0.572 1.00 85.12 80 ASP A O 1
ATOM 667 N N . LEU A 1 81 ? 0.219 2.089 -1.231 1.00 87.44 81 LEU A N 1
ATOM 668 C CA . LEU A 1 81 ? -0.195 1.482 0.029 1.00 87.44 81 LEU A CA 1
ATOM 669 C C . LEU A 1 81 ? -0.704 0.067 -0.237 1.00 87.44 81 LEU A C 1
ATOM 671 O O . LEU A 1 81 ? -1.545 -0.141 -1.107 1.00 87.44 81 LEU A O 1
ATOM 675 N N . VAL A 1 82 ? -0.251 -0.893 0.560 1.00 87.94 82 VAL A N 1
ATOM 676 C CA . VAL A 1 82 ? -0.752 -2.272 0.520 1.00 87.94 82 VAL A CA 1
ATOM 677 C C . VAL A 1 82 ? -1.077 -2.702 1.935 1.00 87.94 82 VAL A C 1
ATOM 679 O O . VAL A 1 82 ? -0.267 -2.506 2.832 1.00 87.94 82 VAL A O 1
ATOM 682 N N . TYR A 1 83 ? -2.250 -3.288 2.148 1.00 87.44 83 TYR A N 1
ATOM 683 C CA . TYR A 1 83 ? -2.606 -3.878 3.433 1.00 87.44 83 TYR A CA 1
ATOM 684 C C . TYR A 1 83 ? -2.647 -5.398 3.300 1.00 87.44 83 TYR A C 1
ATOM 686 O O . TYR A 1 83 ? -3.340 -5.917 2.425 1.00 87.44 83 TYR A O 1
ATOM 694 N N . LYS A 1 84 ? -1.905 -6.103 4.155 1.00 85.12 84 LYS A N 1
ATOM 695 C CA . LYS A 1 84 ? -1.858 -7.568 4.190 1.00 85.12 84 LYS A CA 1
ATOM 696 C C . LYS A 1 84 ? -1.478 -8.046 5.592 1.00 85.12 84 LYS A C 1
ATOM 698 O O . LYS A 1 84 ? -0.622 -7.434 6.218 1.00 85.12 84 LYS A O 1
ATOM 703 N N . ASP A 1 85 ? -2.103 -9.119 6.077 1.00 85.75 85 ASP A N 1
ATOM 704 C CA . ASP A 1 85 ? -1.772 -9.785 7.352 1.00 85.75 85 ASP A CA 1
ATOM 705 C C . ASP A 1 85 ? -1.683 -8.822 8.551 1.00 85.75 85 ASP A C 1
ATOM 707 O O . ASP A 1 85 ? -0.708 -8.812 9.303 1.00 85.75 85 ASP A O 1
ATOM 711 N N . HIS A 1 86 ? -2.692 -7.956 8.690 1.00 87.25 86 HIS A N 1
ATOM 712 C CA . HIS A 1 86 ? -2.757 -6.885 9.694 1.00 87.25 86 HIS A CA 1
ATOM 713 C C . HIS A 1 86 ? -1.595 -5.883 9.653 1.00 87.25 86 HIS A C 1
ATOM 715 O O . HIS A 1 86 ? -1.315 -5.203 10.640 1.00 87.25 86 HIS A O 1
ATOM 721 N N . LYS A 1 87 ? -0.919 -5.758 8.512 1.00 90.12 87 LYS A N 1
ATOM 722 C CA . LYS A 1 87 ? 0.182 -4.821 8.303 1.00 90.12 87 LYS A CA 1
ATOM 723 C C . LYS A 1 87 ? -0.112 -3.917 7.119 1.00 90.12 87 LYS A C 1
ATOM 725 O O . LYS A 1 87 ? -0.547 -4.366 6.060 1.00 90.12 87 LYS A O 1
ATOM 730 N N . LEU A 1 88 ? 0.169 -2.631 7.295 1.00 90.19 88 LEU A N 1
ATOM 731 C CA . LEU A 1 88 ? 0.136 -1.646 6.225 1.00 90.19 88 LEU A CA 1
ATOM 732 C C . LEU A 1 88 ? 1.558 -1.391 5.734 1.00 90.19 88 LEU A C 1
ATOM 734 O O . LEU A 1 88 ? 2.415 -0.906 6.472 1.00 90.19 88 LEU A O 1
ATOM 738 N N . TYR A 1 89 ? 1.780 -1.689 4.467 1.00 89.31 89 TYR A N 1
ATOM 739 C CA . TYR A 1 89 ? 3.011 -1.461 3.741 1.00 89.31 89 TYR A CA 1
ATOM 740 C C . TYR A 1 89 ? 2.898 -0.135 2.996 1.00 89.31 89 TYR A C 1
ATOM 742 O O . TYR A 1 89 ? 1.932 0.117 2.274 1.00 89.31 89 TYR A O 1
ATOM 750 N N . PHE A 1 90 ? 3.895 0.715 3.179 1.00 89.12 90 PHE A N 1
ATOM 751 C CA . PHE A 1 90 ? 3.929 2.078 2.673 1.00 89.12 90 PHE A CA 1
ATOM 752 C C . PHE A 1 90 ? 5.166 2.286 1.809 1.00 89.12 90 PHE A C 1
ATOM 754 O O . PHE A 1 90 ? 6.269 1.950 2.239 1.00 89.12 90 PHE A O 1
ATOM 761 N N . LEU A 1 91 ? 4.994 2.892 0.632 1.00 86.12 91 LEU A N 1
ATOM 762 C CA . LEU A 1 91 ? 6.087 3.300 -0.252 1.00 86.12 91 LEU A CA 1
ATOM 763 C C . LEU A 1 91 ? 6.110 4.822 -0.427 1.00 86.12 91 LEU A C 1
ATOM 765 O O . LEU A 1 91 ? 5.115 5.418 -0.845 1.00 86.12 91 LEU A O 1
ATOM 769 N N . SER A 1 92 ? 7.265 5.447 -0.180 1.00 83.88 92 SER A N 1
ATOM 770 C CA . SER A 1 92 ? 7.470 6.887 -0.369 1.00 83.88 92 SER A CA 1
ATOM 771 C C . SER A 1 92 ? 8.151 7.252 -1.697 1.00 83.88 92 SER A C 1
ATOM 773 O O . SER A 1 92 ? 8.892 6.458 -2.280 1.00 83.88 92 SER A O 1
ATOM 775 N N . TYR A 1 93 ? 8.023 8.518 -2.121 1.00 76.88 93 TYR A N 1
ATOM 776 C CA . TYR A 1 93 ? 8.800 9.083 -3.239 1.00 76.88 93 TYR A CA 1
ATOM 777 C C . TYR A 1 93 ? 10.312 9.062 -3.027 1.00 76.88 93 TYR A C 1
ATOM 779 O O . TYR A 1 93 ? 11.062 9.037 -3.999 1.00 76.88 93 TYR A O 1
ATOM 787 N N . SER A 1 94 ? 10.771 9.056 -1.777 1.00 74.12 94 SER A N 1
ATOM 788 C CA . SER A 1 94 ? 12.192 8.919 -1.453 1.00 74.12 94 SER A CA 1
ATOM 789 C C . SER A 1 94 ? 12.689 7.470 -1.516 1.00 74.12 94 SER A C 1
ATOM 791 O O . SER A 1 94 ? 13.841 7.221 -1.177 1.00 74.12 94 SER A O 1
ATOM 793 N N . GLY A 1 95 ? 11.847 6.517 -1.937 1.00 75.44 95 GLY A N 1
ATOM 794 C CA . GLY A 1 95 ? 12.199 5.098 -1.997 1.00 75.44 95 GLY A CA 1
ATOM 795 C C . GLY A 1 95 ? 12.244 4.421 -0.635 1.00 75.44 95 GLY A C 1
ATOM 796 O O . GLY A 1 95 ? 12.908 3.395 -0.488 1.00 75.44 95 GLY A O 1
ATOM 797 N N . ARG A 1 96 ? 11.582 5.007 0.368 1.00 80.38 96 ARG A N 1
ATOM 798 C CA . ARG A 1 96 ? 11.465 4.408 1.694 1.00 80.38 96 ARG A CA 1
ATOM 799 C C . ARG A 1 96 ? 10.255 3.499 1.724 1.00 80.38 96 ARG A C 1
ATOM 801 O O . ARG A 1 96 ? 9.155 3.920 1.366 1.00 80.38 96 ARG A O 1
ATOM 808 N N . VAL A 1 97 ? 10.479 2.280 2.182 1.00 85.75 97 VAL A N 1
ATOM 809 C CA . VAL A 1 97 ? 9.437 1.322 2.513 1.00 85.75 97 VAL A CA 1
ATOM 810 C C . VAL A 1 97 ? 9.283 1.291 4.022 1.00 85.75 97 VAL A C 1
ATOM 812 O O . VAL A 1 97 ? 10.271 1.148 4.744 1.00 85.75 97 VAL A O 1
ATOM 815 N N . LYS A 1 98 ? 8.047 1.427 4.495 1.00 87.94 98 LYS A N 1
ATOM 816 C CA . LYS A 1 98 ? 7.700 1.293 5.910 1.00 87.94 98 LYS A CA 1
ATOM 817 C C . LYS A 1 98 ? 6.615 0.252 6.094 1.00 87.94 98 LYS A C 1
ATOM 819 O O . LYS A 1 98 ? 5.756 0.114 5.226 1.00 87.94 98 LYS A O 1
ATOM 824 N N . ILE A 1 99 ? 6.650 -0.450 7.219 1.00 90.25 99 ILE A N 1
ATOM 825 C CA . ILE A 1 99 ? 5.589 -1.378 7.615 1.00 90.25 99 ILE A CA 1
ATOM 826 C C . ILE A 1 99 ? 5.040 -0.923 8.956 1.00 90.25 99 ILE A C 1
ATOM 828 O O . ILE A 1 99 ? 5.798 -0.700 9.903 1.00 90.25 99 ILE A O 1
ATOM 832 N N . PHE A 1 100 ? 3.722 -0.800 9.015 1.00 90.38 100 PHE A N 1
ATOM 833 C CA . PHE A 1 100 ? 2.982 -0.487 10.224 1.00 90.38 100 PHE A CA 1
ATOM 834 C C . PHE A 1 100 ? 2.147 -1.696 10.625 1.00 90.38 100 PHE A C 1
ATOM 836 O O . PHE A 1 100 ? 1.348 -2.180 9.828 1.00 90.38 100 PHE A O 1
ATOM 843 N N . ASP A 1 101 ? 2.319 -2.171 11.850 1.00 90.50 101 ASP A N 1
ATOM 844 C CA . ASP A 1 101 ? 1.509 -3.230 12.441 1.00 90.50 101 ASP A CA 1
ATOM 845 C C . ASP A 1 101 ? 0.208 -2.643 13.004 1.00 90.50 101 ASP A C 1
ATOM 847 O O . ASP A 1 101 ? 0.241 -1.716 13.814 1.00 90.50 101 ASP A O 1
ATOM 851 N N . PHE A 1 102 ? -0.929 -3.168 12.543 1.00 89.00 102 PHE A N 1
ATOM 852 C CA . PHE A 1 102 ? -2.288 -2.752 12.899 1.00 89.00 102 PHE A CA 1
ATOM 853 C C . PHE A 1 102 ? -2.972 -3.691 13.905 1.00 89.00 102 PHE A C 1
ATOM 855 O O . PHE A 1 102 ? -4.148 -3.466 14.207 1.00 89.00 102 PHE A O 1
ATOM 862 N N . SER A 1 103 ? -2.266 -4.700 14.429 1.00 85.38 103 SER A N 1
ATOM 863 C CA . SER A 1 103 ? -2.790 -5.655 15.419 1.00 85.38 103 SER A CA 1
ATOM 864 C C . SER A 1 103 ? -3.243 -4.999 16.732 1.00 85.38 103 SER A C 1
ATOM 866 O O . SER A 1 103 ? -4.160 -5.493 17.382 1.00 85.38 103 SER A O 1
ATOM 868 N N . GLY A 1 104 ? -2.638 -3.870 17.114 1.00 81.94 104 GLY A N 1
ATOM 869 C CA . GLY A 1 104 ? -3.035 -3.076 18.280 1.00 81.94 104 GLY A CA 1
ATOM 870 C C . GLY A 1 104 ? -4.043 -1.963 17.970 1.00 81.94 104 GLY A C 1
ATOM 871 O O . GLY A 1 104 ? -4.436 -1.735 16.825 1.00 81.94 104 GLY A O 1
ATOM 872 N N . GLU A 1 105 ? -4.427 -1.199 18.996 1.00 80.69 105 GLU A N 1
ATOM 873 C CA . GLU A 1 105 ? -5.297 -0.021 18.834 1.00 80.69 105 GLU A CA 1
ATOM 874 C C . GLU A 1 105 ? -4.658 1.047 17.936 1.00 80.69 105 GLU A C 1
ATOM 876 O O . GLU A 1 105 ? -5.301 1.558 17.017 1.00 80.69 105 GLU A O 1
ATOM 881 N N . ILE A 1 106 ? -3.373 1.332 18.170 1.00 82.88 106 ILE A N 1
ATOM 882 C CA . ILE A 1 106 ? -2.586 2.340 17.454 1.00 82.88 106 ILE A CA 1
ATOM 883 C C . ILE A 1 106 ? -1.554 1.632 16.565 1.00 82.88 106 ILE A C 1
ATOM 885 O O . ILE A 1 106 ? -0.778 0.826 17.090 1.00 82.88 106 ILE A O 1
ATOM 889 N N . PRO A 1 107 ? -1.483 1.952 15.258 1.00 85.94 107 PRO A N 1
ATOM 890 C CA . PRO A 1 107 ? -0.486 1.389 14.362 1.00 85.94 107 PRO A CA 1
ATOM 891 C C . PRO A 1 107 ? 0.942 1.682 14.819 1.00 85.94 107 PRO A C 1
ATOM 893 O O . PRO A 1 107 ? 1.287 2.835 15.097 1.00 85.94 107 PRO A O 1
ATOM 896 N N . ARG A 1 108 ? 1.789 0.652 14.861 1.00 87.62 108 ARG A N 1
ATOM 897 C CA . ARG A 1 108 ? 3.203 0.776 15.252 1.00 87.62 108 ARG A CA 1
ATOM 898 C C . ARG A 1 108 ? 4.108 0.538 14.056 1.00 87.62 108 ARG A C 1
ATOM 900 O O . ARG A 1 108 ? 3.944 -0.448 13.351 1.00 87.62 108 ARG A O 1
ATOM 907 N N . GLU A 1 109 ? 5.071 1.425 13.827 1.00 88.44 109 GLU A N 1
ATOM 908 C CA . GLU A 1 109 ? 6.106 1.205 12.811 1.00 88.44 109 GLU A CA 1
ATOM 909 C C . GLU A 1 109 ? 7.008 0.051 13.269 1.00 88.44 109 GLU A C 1
ATOM 911 O O . GLU A 1 109 ? 7.651 0.144 14.314 1.00 88.44 109 GLU A O 1
ATOM 916 N N . THR A 1 110 ? 7.030 -1.048 12.516 1.00 85.44 110 THR A N 1
ATOM 917 C CA . THR A 1 110 ? 7.846 -2.236 12.829 1.00 85.44 110 THR A CA 1
ATOM 918 C C . THR A 1 110 ? 9.037 -2.389 11.893 1.00 85.44 110 THR A C 1
ATOM 920 O O . THR A 1 110 ? 9.929 -3.191 12.153 1.00 85.44 110 THR A O 1
ATOM 923 N N . PHE A 1 111 ? 9.046 -1.656 10.779 1.00 80.31 111 PHE A N 1
ATOM 924 C CA . PHE A 1 111 ? 10.083 -1.745 9.760 1.00 80.31 111 PHE A CA 1
ATOM 925 C C . PHE A 1 111 ? 10.216 -0.420 9.013 1.00 80.31 111 PHE A C 1
ATOM 927 O O . PHE A 1 111 ? 9.217 0.145 8.566 1.00 80.31 111 PHE A O 1
ATOM 934 N N . GLU A 1 112 ? 11.455 0.022 8.809 1.00 80.00 112 GLU A N 1
ATOM 935 C CA . GLU A 1 112 ? 11.812 1.077 7.864 1.00 80.00 112 GLU A CA 1
ATOM 936 C C . GLU A 1 112 ? 13.029 0.607 7.062 1.00 80.00 112 GLU A C 1
ATOM 938 O O . GLU A 1 112 ? 14.053 0.224 7.623 1.00 80.00 112 GLU A O 1
ATOM 943 N N . CYS A 1 113 ? 12.924 0.654 5.737 1.00 75.44 113 CYS A N 1
ATOM 944 C CA . CYS A 1 113 ? 14.035 0.411 4.830 1.00 75.44 113 CYS A CA 1
ATOM 945 C C . CYS A 1 113 ? 14.072 1.510 3.774 1.00 75.44 113 CYS A C 1
ATOM 947 O O . CYS A 1 113 ? 13.049 1.888 3.205 1.00 75.44 113 CYS A O 1
ATOM 949 N N . SER A 1 114 ? 15.260 2.041 3.511 1.00 66.00 114 SER A N 1
ATOM 950 C CA . SER A 1 114 ? 15.502 3.009 2.449 1.00 66.00 114 SER A CA 1
ATOM 951 C C . SER A 1 114 ? 16.315 2.352 1.343 1.00 66.00 114 SER A C 1
ATOM 953 O O . SER A 1 114 ? 17.382 1.784 1.576 1.00 66.00 114 SER A O 1
ATOM 955 N N . VAL A 1 115 ? 15.825 2.461 0.113 1.00 59.97 115 VAL A N 1
ATOM 956 C CA . VAL A 1 115 ? 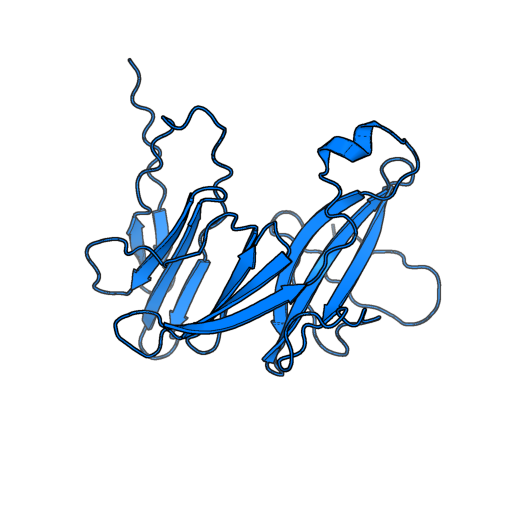16.605 2.102 -1.067 1.00 59.97 115 VAL A CA 1
ATOM 957 C C . VAL A 1 115 ? 17.181 3.371 -1.675 1.00 59.97 115 VAL A C 1
ATOM 959 O O . VAL A 1 115 ? 16.450 4.320 -1.956 1.00 59.97 115 VAL A O 1
ATOM 962 N N . ILE A 1 116 ? 18.499 3.383 -1.906 1.00 53.19 116 ILE A N 1
ATOM 963 C CA . ILE A 1 116 ? 19.143 4.414 -2.727 1.00 53.19 116 ILE A CA 1
ATOM 964 C C . ILE A 1 116 ? 18.638 4.217 -4.152 1.00 53.19 116 ILE A C 1
ATOM 966 O O . ILE A 1 116 ? 19.103 3.351 -4.894 1.00 53.19 116 ILE A O 1
ATOM 970 N N . LEU A 1 117 ? 17.637 5.004 -4.520 1.00 51.38 117 LEU A N 1
ATOM 971 C CA . LEU A 1 117 ? 17.096 4.988 -5.862 1.00 51.38 117 LEU A CA 1
ATOM 972 C C . LEU A 1 117 ? 18.024 5.783 -6.773 1.00 51.38 117 LEU A C 1
ATOM 974 O O . LEU A 1 117 ? 18.075 7.012 -6.721 1.00 51.38 117 LEU A O 1
ATOM 978 N N . SER A 1 118 ? 18.727 5.068 -7.649 1.00 40.97 118 SER A N 1
ATOM 979 C CA . SER A 1 118 ? 19.219 5.670 -8.882 1.00 40.97 118 SER A CA 1
ATOM 980 C C . SER A 1 118 ? 17.998 6.057 -9.717 1.00 40.97 118 SER A C 1
ATOM 982 O O . SER A 1 118 ? 17.335 5.205 -10.298 1.00 40.97 118 SER A O 1
ATOM 984 N N . GLY A 1 119 ? 17.655 7.344 -9.681 1.00 45.62 119 GLY A N 1
ATOM 985 C CA . GLY A 1 119 ? 16.752 7.988 -10.627 1.00 45.62 119 GLY A CA 1
ATOM 986 C C . GLY A 1 119 ? 15.306 7.492 -10.623 1.00 45.62 119 GLY A C 1
ATOM 987 O O . GLY A 1 119 ? 14.862 6.889 -11.594 1.00 45.62 119 GLY A O 1
ATOM 988 N N . MET A 1 120 ? 14.506 7.920 -9.639 1.00 42.94 120 MET A N 1
ATOM 989 C CA . MET A 1 120 ? 13.113 8.283 -9.945 1.00 42.94 120 MET A CA 1
ATOM 990 C C . MET A 1 120 ? 13.160 9.515 -10.860 1.00 42.94 120 MET A C 1
ATOM 992 O O . MET A 1 120 ? 12.939 10.650 -10.431 1.00 42.94 120 MET A O 1
ATOM 996 N N . GLU A 1 121 ? 13.549 9.330 -12.121 1.00 42.56 121 GLU A N 1
ATOM 997 C CA . GLU A 1 121 ? 13.382 10.376 -13.113 1.00 42.56 121 GLU A CA 1
ATOM 998 C C . GLU A 1 121 ? 11.882 10.544 -13.307 1.00 42.56 121 GLU A C 1
ATOM 1000 O O . GLU A 1 121 ? 11.214 9.723 -13.930 1.00 42.56 121 GLU A O 1
ATOM 1005 N N . LEU A 1 122 ? 11.350 11.599 -12.689 1.00 41.47 122 LEU A N 1
ATOM 1006 C CA . LEU A 1 122 ? 9.981 12.061 -12.863 1.00 41.47 122 LEU A CA 1
ATOM 1007 C C . LEU A 1 122 ? 9.540 11.875 -14.326 1.00 41.47 122 LEU A C 1
ATOM 1009 O O . LEU A 1 122 ? 10.314 12.235 -15.222 1.00 41.47 122 LEU A O 1
ATOM 1013 N N . PRO A 1 123 ? 8.265 11.530 -14.593 1.00 42.19 123 PRO A N 1
ATOM 1014 C CA . PRO A 1 123 ? 7.719 11.561 -15.953 1.00 42.19 123 PRO A CA 1
ATOM 1015 C C . PRO A 1 123 ? 7.943 12.921 -16.647 1.00 42.19 123 PRO A C 1
ATOM 1017 O O . PRO A 1 123 ? 7.944 13.038 -17.870 1.00 42.19 123 PRO A O 1
ATOM 1020 N N . ARG A 1 124 ? 8.182 13.979 -15.855 1.00 43.12 124 ARG A N 1
ATOM 1021 C CA . ARG A 1 124 ? 8.505 15.332 -16.317 1.00 43.12 124 ARG A CA 1
ATOM 1022 C C . ARG A 1 124 ? 9.852 15.443 -17.050 1.00 43.12 124 ARG A C 1
ATOM 1024 O O . ARG A 1 124 ? 9.973 16.325 -17.897 1.00 43.12 124 ARG A O 1
ATOM 1031 N N . ARG A 1 125 ? 10.851 14.588 -16.778 1.00 41.69 125 ARG A N 1
ATOM 1032 C CA . ARG A 1 125 ? 12.153 14.608 -17.490 1.00 41.69 125 ARG A CA 1
ATOM 1033 C C . ARG A 1 125 ? 12.129 13.879 -18.829 1.00 41.69 125 ARG A C 1
ATOM 1035 O O . ARG A 1 125 ? 12.943 14.184 -19.695 1.00 41.69 125 ARG A O 1
ATOM 1042 N N . CYS A 1 126 ? 11.147 13.015 -19.049 1.00 46.34 126 CYS A N 1
ATOM 1043 C CA . CYS A 1 126 ? 10.999 12.224 -20.274 1.00 46.34 126 CYS A CA 1
ATOM 1044 C C . CYS A 1 126 ? 10.716 13.086 -21.510 1.00 46.34 126 CYS A C 1
ATOM 1046 O O . CYS A 1 126 ? 10.875 12.635 -22.637 1.00 46.34 126 CYS A O 1
ATOM 1048 N N . ARG A 1 127 ? 10.362 14.362 -21.308 1.00 47.84 127 ARG A N 1
ATOM 1049 C CA . ARG A 1 127 ? 10.252 15.346 -22.389 1.00 47.84 127 ARG A CA 1
ATOM 1050 C C . ARG A 1 127 ? 11.599 15.768 -22.985 1.00 47.84 127 ARG A C 1
ATOM 1052 O O . ARG A 1 127 ? 11.592 16.387 -24.040 1.00 47.84 127 ARG A O 1
ATOM 1059 N N . ARG A 1 128 ? 12.737 15.491 -22.332 1.00 51.25 128 ARG A N 1
ATOM 1060 C CA . ARG A 1 128 ? 14.043 16.012 -22.777 1.00 51.25 128 ARG A CA 1
ATOM 1061 C C . ARG A 1 128 ? 14.768 15.117 -23.785 1.00 51.25 128 ARG A C 1
ATOM 1063 O O . ARG A 1 128 ? 15.595 15.636 -24.522 1.00 51.25 128 ARG A O 1
ATOM 1070 N N . LEU A 1 129 ? 14.451 13.820 -23.866 1.00 56.44 129 LEU A N 1
ATOM 1071 C CA . LEU A 1 129 ? 15.126 12.869 -24.761 1.00 56.44 129 LEU A CA 1
ATOM 1072 C C . LEU A 1 129 ? 14.106 11.896 -25.389 1.00 56.44 129 LEU A C 1
ATOM 1074 O O . LEU A 1 129 ? 13.650 10.977 -24.716 1.00 56.44 129 LEU A O 1
ATOM 1078 N N . PRO A 1 130 ? 13.772 12.032 -26.687 1.00 55.91 130 PRO A N 1
ATOM 1079 C CA . PRO A 1 130 ? 12.758 11.210 -27.368 1.00 55.91 130 PRO A CA 1
ATOM 1080 C C . PRO A 1 130 ? 13.006 9.688 -27.363 1.00 55.91 130 PRO A C 1
ATOM 1082 O O . PRO A 1 130 ? 12.093 8.920 -27.661 1.00 55.91 130 PRO A O 1
ATOM 1085 N N . ASN A 1 131 ? 14.233 9.249 -27.053 1.00 64.44 131 ASN A N 1
ATOM 1086 C CA . ASN A 1 131 ? 14.649 7.842 -27.049 1.00 64.44 131 ASN A CA 1
ATOM 1087 C C . ASN A 1 131 ? 14.863 7.253 -25.636 1.00 64.44 131 ASN A C 1
ATOM 1089 O O . ASN A 1 131 ? 15.233 6.078 -25.528 1.00 64.44 131 ASN A O 1
ATOM 1093 N N . SER A 1 132 ? 14.669 8.024 -24.557 1.00 70.62 132 SER A N 1
ATOM 1094 C CA . SER A 1 132 ? 14.890 7.511 -23.201 1.00 70.62 132 SER A CA 1
ATOM 1095 C C . SER A 1 132 ? 13.691 6.710 -22.687 1.00 70.62 132 SER A C 1
ATOM 1097 O O . SER A 1 132 ? 12.535 6.972 -23.018 1.00 70.62 132 SER A O 1
ATOM 1099 N N . TRP A 1 133 ? 13.991 5.684 -21.894 1.00 75.00 133 TRP A N 1
ATOM 1100 C CA . TRP A 1 133 ? 12.987 4.955 -21.128 1.00 75.00 133 TRP A CA 1
ATOM 1101 C C . TRP A 1 133 ? 12.443 5.845 -20.008 1.00 75.00 133 TRP A C 1
ATOM 1103 O O . TRP A 1 133 ? 13.205 6.587 -19.388 1.00 75.00 133 TRP A O 1
ATOM 1113 N N . CYS A 1 134 ? 11.143 5.758 -19.737 1.00 72.75 134 CYS A N 1
ATOM 1114 C CA . CYS A 1 134 ? 10.494 6.499 -18.664 1.00 72.75 134 CYS A CA 1
ATOM 1115 C C . CYS A 1 134 ? 9.730 5.596 -17.706 1.00 72.75 134 CYS A C 1
ATOM 1117 O O . CYS A 1 134 ? 9.055 4.670 -18.141 1.00 72.75 134 CYS A O 1
ATOM 1119 N N . VAL A 1 135 ? 9.790 5.895 -16.407 1.00 76.38 135 VAL A N 1
ATOM 1120 C CA . VAL A 1 135 ? 8.916 5.248 -15.424 1.00 76.38 135 VAL A CA 1
ATOM 1121 C C . VAL A 1 135 ? 7.536 5.886 -15.530 1.00 76.38 135 VAL A C 1
ATOM 1123 O O . VAL A 1 135 ? 7.356 7.072 -15.247 1.00 76.38 135 VAL A O 1
ATOM 1126 N N . SER A 1 136 ? 6.562 5.095 -15.966 1.00 75.81 136 SER A N 1
ATOM 1127 C CA . SER A 1 136 ? 5.162 5.503 -16.040 1.00 75.81 136 SER A CA 1
ATOM 1128 C C . SER A 1 136 ? 4.476 5.369 -14.684 1.00 75.81 136 SER A C 1
ATOM 1130 O O . SER A 1 136 ? 3.677 6.225 -14.314 1.00 75.81 136 SER A O 1
ATOM 1132 N N . GLU A 1 137 ? 4.761 4.291 -13.954 1.00 78.38 137 GLU A N 1
ATOM 1133 C CA . GLU A 1 137 ? 4.086 3.966 -12.699 1.00 78.38 137 GLU A CA 1
ATOM 1134 C C . GLU A 1 137 ? 4.960 3.048 -11.840 1.00 78.38 137 GLU A C 1
ATOM 1136 O O . GLU A 1 137 ? 5.734 2.238 -12.354 1.00 78.38 137 GLU A O 1
ATOM 1141 N N . THR A 1 138 ? 4.826 3.183 -10.523 1.00 82.12 138 THR A N 1
ATOM 1142 C CA . THR A 1 138 ? 5.518 2.367 -9.526 1.00 82.12 138 THR A CA 1
ATOM 1143 C C . THR A 1 138 ? 4.488 1.837 -8.545 1.00 82.12 138 THR A C 1
ATOM 1145 O O . THR A 1 138 ? 3.698 2.626 -8.026 1.00 82.12 138 THR A O 1
ATOM 1148 N N . LYS A 1 139 ? 4.531 0.532 -8.275 1.00 84.06 139 LYS A N 1
ATOM 1149 C CA . LYS A 1 139 ? 3.680 -0.130 -7.287 1.00 84.06 139 LYS A CA 1
ATOM 1150 C C . LYS A 1 139 ? 4.492 -0.895 -6.260 1.00 84.06 139 LYS A C 1
ATOM 1152 O O . LYS A 1 139 ? 5.590 -1.376 -6.553 1.00 84.06 139 LYS A O 1
ATOM 1157 N N . LEU A 1 140 ? 3.928 -0.998 -5.067 1.00 86.62 140 LEU A N 1
ATOM 1158 C CA . LEU A 1 140 ? 4.392 -1.874 -4.007 1.00 86.62 140 LEU A CA 1
ATOM 1159 C C . LEU A 1 140 ? 3.586 -3.173 -4.069 1.00 86.62 140 LEU A C 1
ATOM 1161 O O . LEU A 1 140 ? 2.370 -3.146 -4.222 1.00 86.62 140 LEU A O 1
ATOM 1165 N N . VAL A 1 141 ? 4.261 -4.310 -3.963 1.00 86.69 141 VAL A N 1
ATOM 1166 C CA . VAL A 1 141 ? 3.634 -5.634 -3.969 1.00 86.69 141 VAL A CA 1
ATOM 1167 C C . VAL A 1 141 ? 4.169 -6.422 -2.786 1.00 86.69 141 VAL A C 1
ATOM 1169 O O . VAL A 1 141 ? 5.363 -6.381 -2.496 1.00 86.69 141 VAL A O 1
ATOM 1172 N N . VAL A 1 142 ? 3.275 -7.131 -2.103 1.00 87.31 142 VAL A N 1
ATOM 1173 C CA . VAL A 1 142 ? 3.631 -8.094 -1.060 1.00 87.31 142 VAL A CA 1
ATOM 1174 C C . VAL A 1 142 ? 3.225 -9.469 -1.568 1.00 87.31 142 VAL A C 1
ATOM 1176 O O . VAL A 1 142 ? 2.033 -9.727 -1.741 1.00 87.31 142 VAL A O 1
ATOM 1179 N N . THR A 1 143 ? 4.210 -10.318 -1.850 1.00 85.44 143 THR A N 1
ATOM 1180 C CA . THR A 1 143 ? 4.003 -11.660 -2.418 1.00 85.44 143 THR A CA 1
ATOM 1181 C C . THR A 1 143 ? 3.292 -12.577 -1.432 1.00 85.44 143 THR A C 1
ATOM 1183 O O . THR A 1 143 ? 3.187 -12.267 -0.237 1.00 85.44 143 THR A O 1
ATOM 1186 N N . VAL A 1 144 ? 2.824 -13.738 -1.896 1.00 82.88 144 VAL A N 1
ATOM 1187 C CA . VAL A 1 144 ? 2.243 -14.776 -1.024 1.00 82.88 144 VAL A CA 1
ATOM 1188 C C . VAL A 1 144 ? 3.245 -15.207 0.049 1.00 82.88 144 VAL A C 1
ATOM 1190 O O . VAL A 1 144 ? 2.863 -15.313 1.212 1.00 82.88 144 VAL A O 1
ATOM 1193 N N . THR A 1 145 ? 4.525 -15.329 -0.314 1.00 82.94 145 THR A N 1
ATOM 1194 C CA . THR A 1 145 ? 5.635 -15.650 0.603 1.00 82.94 145 THR A CA 1
ATOM 1195 C C . THR A 1 145 ? 5.960 -14.544 1.615 1.00 82.94 145 THR A C 1
ATOM 1197 O O . THR A 1 145 ? 6.726 -14.776 2.549 1.00 82.94 145 THR A O 1
ATOM 1200 N N . GLY A 1 146 ? 5.381 -13.349 1.459 1.00 83.00 146 GLY A N 1
ATOM 1201 C CA . GLY A 1 146 ? 5.632 -12.191 2.319 1.00 83.00 146 GLY A CA 1
ATOM 1202 C C . GLY A 1 146 ? 6.841 -11.351 1.900 1.00 83.00 146 GLY A C 1
ATOM 1203 O O . GLY A 1 146 ? 7.225 -10.432 2.628 1.00 83.00 146 GLY A O 1
ATOM 1204 N N . ASP A 1 147 ? 7.423 -11.626 0.732 1.00 85.44 147 ASP A N 1
ATOM 1205 C CA . ASP A 1 147 ? 8.457 -10.784 0.144 1.00 85.44 147 ASP A CA 1
ATOM 1206 C C . ASP A 1 147 ? 7.864 -9.449 -0.306 1.00 85.44 147 ASP A C 1
ATOM 1208 O O . ASP A 1 147 ? 6.765 -9.368 -0.858 1.00 85.44 147 ASP A O 1
ATOM 1212 N N . ILE A 1 148 ? 8.621 -8.378 -0.090 1.00 86.25 148 ILE A N 1
ATOM 1213 C CA . ILE A 1 148 ? 8.214 -7.030 -0.471 1.00 86.25 148 ILE A CA 1
ATOM 1214 C C . ILE A 1 148 ? 8.937 -6.673 -1.759 1.00 86.25 148 ILE A C 1
ATOM 1216 O O . ILE A 1 148 ? 10.171 -6.664 -1.808 1.00 86.25 148 ILE A O 1
ATOM 1220 N N . LEU A 1 149 ? 8.168 -6.347 -2.790 1.00 86.44 149 LEU A N 1
ATOM 1221 C CA . LEU A 1 149 ? 8.666 -6.018 -4.115 1.00 86.44 149 LEU A CA 1
ATOM 1222 C C . LEU A 1 149 ? 8.232 -4.607 -4.513 1.00 86.44 149 LEU A C 1
ATOM 1224 O O . LEU A 1 149 ? 7.086 -4.207 -4.311 1.00 86.44 149 LEU A O 1
ATOM 1228 N N . LYS A 1 150 ? 9.137 -3.853 -5.135 1.00 85.50 150 LYS A N 1
ATOM 1229 C CA . LYS A 1 150 ? 8.778 -2.675 -5.931 1.00 85.50 150 LYS A CA 1
ATOM 1230 C C . LYS A 1 150 ? 8.713 -3.099 -7.385 1.00 85.50 150 LYS A C 1
ATOM 1232 O O . LYS A 1 150 ? 9.689 -3.639 -7.905 1.00 85.50 150 LYS A O 1
ATOM 1237 N N . VAL A 1 151 ? 7.615 -2.769 -8.052 1.00 84.25 151 VAL A N 1
ATOM 1238 C CA . VAL A 1 151 ? 7.475 -2.997 -9.486 1.00 84.25 151 VAL A CA 1
ATOM 1239 C C . VAL A 1 151 ? 7.318 -1.676 -10.217 1.00 84.25 151 VAL A C 1
ATOM 1241 O O . VAL A 1 151 ? 6.464 -0.856 -9.885 1.00 84.25 151 VAL A O 1
ATOM 1244 N N . GLU A 1 152 ? 8.168 -1.457 -11.212 1.00 83.94 152 GLU A N 1
ATOM 1245 C CA . GLU A 1 152 ? 8.142 -0.274 -12.063 1.00 83.94 152 GLU A CA 1
ATOM 1246 C C . GLU A 1 152 ? 7.674 -0.642 -13.464 1.00 83.94 152 GLU A C 1
ATOM 1248 O O . GLU A 1 152 ? 8.230 -1.540 -14.098 1.00 83.94 152 GLU A O 1
ATOM 1253 N N . LYS A 1 153 ? 6.690 0.101 -13.970 1.00 82.75 153 LYS A N 1
ATOM 1254 C CA . LYS A 1 153 ? 6.253 0.052 -15.363 1.00 82.75 153 LYS A CA 1
ATOM 1255 C C . LYS A 1 153 ? 6.997 1.118 -16.144 1.00 82.75 153 LYS A C 1
ATOM 1257 O O . LYS A 1 153 ? 6.811 2.317 -15.923 1.00 82.75 153 LYS A O 1
ATOM 1262 N N . TRP A 1 154 ? 7.825 0.665 -17.068 1.00 81.12 154 TRP A N 1
ATOM 1263 C CA . TRP A 1 154 ? 8.625 1.490 -17.951 1.00 81.12 154 TRP A CA 1
ATOM 1264 C C . TRP A 1 154 ? 7.979 1.580 -19.330 1.00 81.12 154 TRP A C 1
ATOM 1266 O O . TRP A 1 154 ? 7.463 0.597 -19.857 1.00 81.12 154 TRP A O 1
ATOM 1276 N N . PHE A 1 155 ? 8.030 2.765 -19.926 1.00 80.00 155 PHE A N 1
ATOM 1277 C CA . PHE A 1 155 ? 7.505 3.050 -21.252 1.00 80.00 155 PHE A CA 1
ATOM 1278 C C . PHE A 1 155 ? 8.579 3.689 -22.122 1.00 80.00 155 PHE A C 1
ATOM 1280 O O . PHE A 1 155 ? 9.406 4.473 -21.650 1.00 80.00 155 PHE A O 1
ATOM 1287 N N . ARG A 1 156 ? 8.561 3.374 -23.414 1.00 78.81 156 ARG A N 1
ATOM 1288 C CA . ARG A 1 156 ? 9.363 4.064 -24.419 1.00 78.81 156 ARG A CA 1
ATOM 1289 C C . ARG A 1 156 ? 8.429 4.733 -25.435 1.00 78.81 156 ARG A C 1
ATOM 1291 O O . ARG A 1 156 ? 7.895 4.033 -26.297 1.00 78.81 156 ARG A O 1
ATOM 1298 N N . PRO A 1 157 ? 8.276 6.074 -25.401 1.00 72.62 157 PRO A N 1
ATOM 1299 C CA . PRO A 1 157 ? 7.284 6.782 -26.214 1.00 72.62 157 PRO A CA 1
ATOM 1300 C C . PRO A 1 157 ? 7.372 6.531 -27.719 1.00 72.62 157 PRO A C 1
ATOM 1302 O O . PRO A 1 157 ? 6.348 6.357 -28.365 1.00 72.62 157 PRO A O 1
ATOM 1305 N N . ARG A 1 158 ? 8.585 6.481 -28.285 1.00 72.62 158 ARG A N 1
ATOM 1306 C CA . ARG A 1 158 ? 8.774 6.319 -29.737 1.00 72.62 158 ARG A CA 1
ATOM 1307 C C . ARG A 1 158 ? 8.423 4.936 -30.269 1.00 72.62 158 ARG A C 1
ATOM 1309 O O . ARG A 1 158 ? 7.919 4.835 -31.377 1.00 72.62 158 ARG A O 1
ATOM 1316 N N . SER A 1 159 ? 8.744 3.885 -29.521 1.00 78.31 159 SER A N 1
ATOM 1317 C CA . SER A 1 159 ? 8.523 2.509 -29.972 1.00 78.31 159 SER A CA 1
ATOM 1318 C C . SER A 1 159 ? 7.216 1.921 -29.445 1.00 78.31 159 SER A C 1
ATOM 1320 O O . SER A 1 159 ? 6.859 0.819 -29.840 1.00 78.31 159 SER A O 1
ATOM 1322 N N . GLY A 1 160 ? 6.530 2.611 -28.525 1.00 78.38 160 GLY A N 1
ATOM 1323 C CA . GLY A 1 160 ? 5.331 2.099 -27.859 1.00 78.38 160 GLY A CA 1
ATOM 1324 C C . GLY A 1 160 ? 5.600 0.882 -26.966 1.00 78.38 160 GLY A C 1
ATOM 1325 O O . GLY A 1 160 ? 4.665 0.194 -26.569 1.00 78.38 1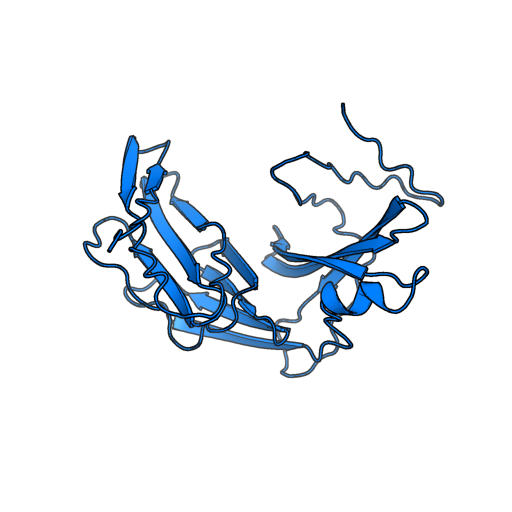60 GLY A O 1
ATOM 1326 N N . ILE A 1 161 ? 6.873 0.598 -26.669 1.00 80.12 161 ILE A N 1
ATOM 1327 C CA . ILE A 1 161 ? 7.278 -0.601 -25.932 1.00 80.12 161 ILE A CA 1
ATOM 1328 C C . ILE A 1 161 ? 7.120 -0.341 -24.439 1.00 80.12 161 ILE A C 1
ATOM 1330 O O . ILE A 1 161 ? 7.542 0.699 -23.922 1.00 80.12 161 ILE A O 1
ATOM 1334 N N . TRP A 1 162 ? 6.550 -1.329 -23.762 1.00 82.06 162 TRP A N 1
ATOM 1335 C CA . TRP A 1 162 ? 6.471 -1.404 -22.314 1.00 82.06 162 TRP A CA 1
ATOM 1336 C C . TRP A 1 162 ? 7.486 -2.414 -21.793 1.00 82.06 162 TRP A C 1
ATOM 1338 O O . TRP A 1 162 ? 7.807 -3.384 -22.469 1.00 82.06 162 TRP A O 1
ATOM 1348 N N . SER A 1 163 ? 8.005 -2.169 -20.598 1.00 81.12 163 SER A N 1
ATOM 1349 C 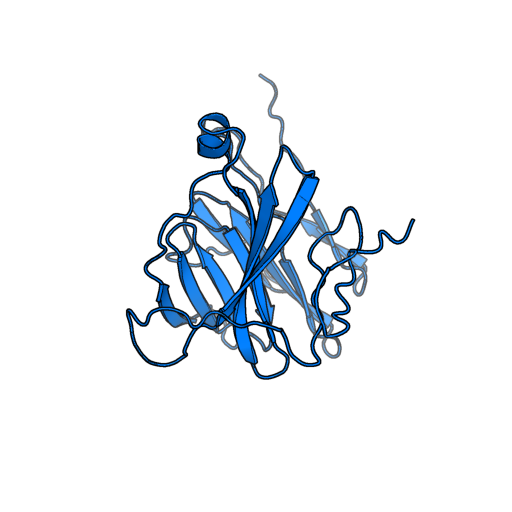CA . SER A 1 163 ? 8.876 -3.099 -19.886 1.00 81.12 163 SER A CA 1
ATOM 1350 C C . SER A 1 163 ? 8.599 -2.986 -18.394 1.00 81.12 163 SER A C 1
ATOM 1352 O O . SER A 1 163 ? 8.152 -1.940 -17.918 1.00 81.12 163 SER A O 1
ATOM 1354 N N . PHE A 1 164 ? 8.853 -4.055 -17.654 1.00 83.62 164 PHE A N 1
ATOM 1355 C CA . PHE A 1 164 ? 8.675 -4.085 -16.211 1.00 83.62 164 PHE A CA 1
ATOM 1356 C C . PHE A 1 164 ? 10.007 -4.367 -15.536 1.00 83.62 164 PHE A C 1
ATOM 1358 O O . PHE A 1 164 ? 10.819 -5.140 -16.039 1.00 83.62 164 PHE A O 1
ATOM 1365 N N . ARG A 1 165 ? 10.235 -3.723 -14.392 1.00 83.25 165 ARG A N 1
ATOM 1366 C CA . ARG A 1 165 ? 11.388 -4.007 -13.536 1.00 83.25 165 ARG A CA 1
ATOM 1367 C C . ARG A 1 165 ? 10.920 -4.312 -12.134 1.00 83.25 165 ARG A C 1
ATOM 1369 O O . ARG A 1 165 ? 10.120 -3.559 -11.576 1.00 83.25 165 ARG A O 1
ATOM 1376 N N . LEU A 1 166 ? 11.439 -5.399 -11.584 1.00 85.25 166 LEU A N 1
ATOM 1377 C CA . LEU A 1 166 ? 11.100 -5.885 -10.261 1.00 85.25 166 LEU A CA 1
ATOM 1378 C C . LEU A 1 166 ? 12.305 -5.738 -9.350 1.00 85.25 166 LEU A C 1
ATOM 1380 O O . LEU A 1 166 ? 13.424 -6.059 -9.738 1.00 85.25 166 LEU A O 1
ATOM 1384 N N . TYR A 1 167 ? 12.063 -5.249 -8.143 1.00 83.25 167 TYR A N 1
ATOM 1385 C CA . TYR A 1 167 ? 13.094 -5.021 -7.146 1.00 83.25 167 TYR A CA 1
ATOM 1386 C C . TYR A 1 167 ? 12.652 -5.622 -5.822 1.00 83.25 167 TYR A C 1
ATOM 1388 O O . TYR A 1 167 ? 11.635 -5.195 -5.273 1.00 83.25 167 TYR A O 1
ATOM 1396 N N . LYS A 1 168 ? 13.418 -6.577 -5.298 1.00 84.12 168 LYS A N 1
ATOM 1397 C CA . LYS A 1 168 ? 13.162 -7.188 -3.995 1.00 84.12 168 LYS A CA 1
ATOM 1398 C C . LYS A 1 168 ? 13.814 -6.379 -2.882 1.00 84.12 168 LYS A C 1
ATOM 1400 O O . LYS A 1 168 ? 14.997 -6.035 -2.956 1.00 84.12 168 LYS A O 1
ATOM 1405 N N . PHE A 1 169 ? 13.035 -6.069 -1.848 1.00 77.56 169 PHE A N 1
ATOM 1406 C CA . PHE A 1 169 ? 13.557 -5.485 -0.618 1.00 77.56 169 PHE A CA 1
ATOM 1407 C C . PHE A 1 169 ? 13.966 -6.596 0.343 1.00 77.56 169 PHE A C 1
ATOM 1409 O O . PHE A 1 169 ? 13.230 -7.557 0.556 1.00 77.56 169 PHE A O 1
ATOM 1416 N N . TYR A 1 170 ? 15.131 -6.436 0.965 1.00 67.50 170 TYR A N 1
ATOM 1417 C CA . TYR A 1 170 ? 15.561 -7.320 2.038 1.00 67.50 170 TYR A CA 1
ATOM 1418 C C . TYR A 1 170 ? 15.041 -6.823 3.383 1.00 67.50 170 TYR A C 1
ATOM 1420 O O . TYR A 1 170 ? 15.052 -5.626 3.672 1.00 67.50 170 TYR A O 1
ATOM 1428 N N . SER A 1 171 ? 14.657 -7.772 4.230 1.00 58.59 171 SER A N 1
ATOM 1429 C CA . SER A 1 171 ? 14.273 -7.542 5.622 1.00 58.59 171 SER A CA 1
ATOM 1430 C C . SER A 1 171 ? 15.456 -7.160 6.527 1.00 58.59 171 SER A C 1
ATOM 1432 O O . SER A 1 171 ? 15.236 -6.670 7.630 1.00 58.59 171 SER A O 1
ATOM 1434 N N . SER A 1 172 ? 16.710 -7.343 6.084 1.00 52.81 172 SER A N 1
ATOM 1435 C CA . SER A 1 172 ? 17.908 -7.127 6.907 1.00 52.81 172 SER A CA 1
ATOM 1436 C C . SER A 1 172 ? 18.888 -6.103 6.316 1.00 52.81 172 SER A C 1
ATOM 1438 O O . SER A 1 172 ? 19.636 -6.380 5.372 1.00 52.81 172 SER A O 1
ATOM 1440 N N . GLY A 1 173 ? 18.943 -4.928 6.947 1.00 46.84 173 GLY A N 1
ATOM 1441 C CA . GLY A 1 173 ? 19.999 -3.929 6.767 1.00 46.84 173 GLY A CA 1
ATOM 1442 C C . GLY A 1 173 ? 19.544 -2.656 6.058 1.00 46.84 173 GLY A C 1
ATOM 1443 O O . GLY A 1 173 ? 19.051 -2.689 4.932 1.00 46.84 173 GLY A O 1
ATOM 1444 N N . PHE A 1 174 ? 19.773 -1.516 6.712 1.00 51.91 174 PHE A N 1
ATOM 1445 C CA . PHE A 1 174 ? 19.693 -0.207 6.073 1.00 51.91 174 PHE A CA 1
ATOM 1446 C C . PHE A 1 174 ? 20.729 -0.141 4.932 1.00 51.91 174 PHE A C 1
ATOM 1448 O O . PHE A 1 174 ? 21.874 -0.549 5.119 1.00 51.91 174 PHE A O 1
ATOM 1455 N N . TYR A 1 175 ? 20.340 0.379 3.761 1.00 55.91 175 TYR A N 1
ATOM 1456 C CA . TYR A 1 175 ? 21.225 0.655 2.613 1.00 55.91 175 TYR A CA 1
ATOM 1457 C C . TYR A 1 175 ? 21.764 -0.539 1.799 1.00 55.91 175 TYR A C 1
ATOM 1459 O O . TYR A 1 175 ? 22.838 -0.437 1.202 1.00 55.91 175 TYR A O 1
ATOM 1467 N N . LYS A 1 176 ? 21.030 -1.652 1.671 1.00 60.34 176 LYS A N 1
ATOM 1468 C CA . LYS A 1 176 ? 21.354 -2.645 0.627 1.00 60.34 176 LYS A CA 1
ATOM 1469 C C . LYS A 1 176 ? 20.804 -2.208 -0.732 1.00 60.34 176 LYS A C 1
ATOM 1471 O O . LYS A 1 176 ? 19.681 -1.713 -0.828 1.00 60.34 176 LYS A O 1
ATOM 1476 N N . LYS A 1 177 ? 21.594 -2.398 -1.797 1.00 64.56 177 LYS A N 1
ATOM 1477 C CA . LYS A 1 177 ? 21.069 -2.288 -3.164 1.00 64.56 177 LYS A CA 1
ATOM 1478 C C . LYS A 1 177 ? 19.958 -3.335 -3.318 1.00 64.56 177 LYS A C 1
ATOM 1480 O O . LYS A 1 177 ? 20.197 -4.487 -2.953 1.00 64.56 177 LYS A O 1
ATOM 1485 N N . PRO A 1 178 ? 18.769 -2.955 -3.805 1.00 69.44 178 PRO A N 1
ATOM 1486 C CA . PRO A 1 178 ? 17.712 -3.917 -4.051 1.00 69.44 178 PRO A CA 1
ATOM 1487 C C . PRO A 1 178 ? 18.173 -4.885 -5.137 1.00 69.44 178 PRO A C 1
ATOM 1489 O O . PRO A 1 178 ? 18.825 -4.481 -6.104 1.00 69.44 178 PRO A O 1
ATOM 1492 N N . GLU A 1 179 ? 17.822 -6.150 -4.974 1.00 79.38 179 GLU A N 1
ATOM 1493 C CA . GLU A 1 179 ? 18.047 -7.156 -6.002 1.00 79.38 179 GLU A CA 1
ATOM 1494 C C . GLU A 1 179 ? 17.010 -6.972 -7.098 1.00 79.38 179 GLU A C 1
ATOM 1496 O O . GLU A 1 179 ? 15.807 -6.919 -6.826 1.00 79.38 179 GLU A O 1
ATOM 1501 N N . GLN A 1 180 ? 17.483 -6.815 -8.332 1.00 80.88 180 GLN A N 1
ATOM 1502 C CA . GLN A 1 180 ? 16.598 -6.823 -9.482 1.00 80.88 180 GLN A CA 1
ATOM 1503 C C . GLN A 1 180 ? 16.230 -8.274 -9.781 1.00 80.88 180 GLN A C 1
ATOM 1505 O O . GLN A 1 180 ? 17.117 -9.105 -9.950 1.00 80.88 180 GLN A O 1
ATOM 1510 N N . LEU A 1 181 ? 14.934 -8.556 -9.836 1.00 80.50 181 LEU A N 1
ATOM 1511 C CA . LEU A 1 181 ? 14.421 -9.873 -10.184 1.00 80.50 181 LEU A CA 1
ATOM 1512 C C . LEU A 1 181 ? 14.027 -9.911 -11.659 1.00 80.50 181 LEU A C 1
ATOM 1514 O O . LEU A 1 181 ? 13.498 -8.931 -12.192 1.00 80.50 181 LEU A O 1
ATOM 1518 N N . ASP A 1 182 ? 14.229 -11.070 -12.279 1.00 77.44 182 ASP A N 1
ATOM 1519 C CA . ASP A 1 182 ? 13.823 -11.321 -13.664 1.00 77.44 182 ASP A CA 1
ATOM 1520 C C . ASP A 1 182 ? 12.347 -11.743 -13.779 1.00 77.44 182 ASP A C 1
ATOM 1522 O O . ASP A 1 182 ? 11.736 -11.569 -14.830 1.00 77.44 182 ASP A O 1
ATOM 1526 N N . SER A 1 183 ? 11.749 -12.278 -12.706 1.00 77.75 183 SER A N 1
ATOM 1527 C CA . SER A 1 183 ? 10.361 -12.764 -12.689 1.00 77.75 183 SER A CA 1
ATOM 1528 C C . SER A 1 183 ? 9.752 -12.746 -11.277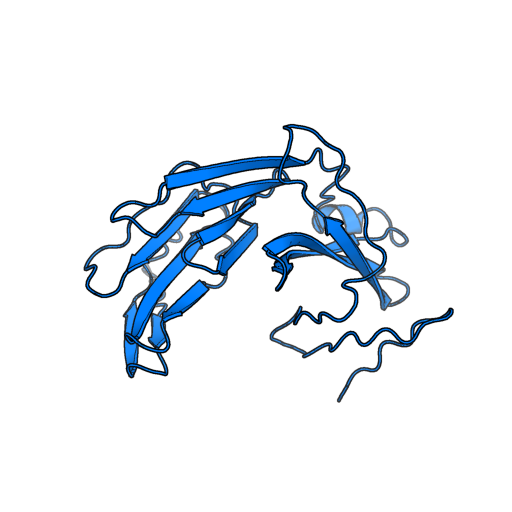 1.00 77.75 183 SER A C 1
ATOM 1530 O O . SER A 1 183 ? 10.476 -12.717 -10.283 1.00 77.75 183 SER A O 1
ATOM 1532 N N . LEU A 1 184 ? 8.414 -12.788 -11.199 1.00 74.62 184 LEU A N 1
ATOM 1533 C CA . LEU A 1 184 ? 7.646 -13.088 -9.976 1.00 74.62 184 LEU A CA 1
ATOM 1534 C C . LEU A 1 184 ? 7.593 -14.595 -9.659 1.00 74.62 184 LEU A C 1
ATOM 1536 O O . LEU A 1 184 ? 7.003 -14.986 -8.655 1.00 74.62 184 LEU A O 1
ATOM 1540 N N . GLY A 1 185 ? 8.189 -15.438 -10.506 1.00 79.56 185 GLY A N 1
ATOM 1541 C CA . GLY A 1 185 ? 8.047 -16.889 -10.416 1.00 79.56 185 GLY A CA 1
ATOM 1542 C C . GLY A 1 185 ? 6.644 -17.310 -10.845 1.00 79.56 185 GLY A C 1
ATOM 1543 O O . GLY A 1 185 ? 6.192 -16.918 -11.919 1.00 79.56 185 GLY A O 1
ATOM 1544 N N . ASP A 1 186 ? 5.962 -18.066 -9.988 1.00 81.38 186 ASP A N 1
ATOM 1545 C CA . ASP A 1 186 ? 4.607 -18.577 -10.233 1.00 81.38 186 ASP A CA 1
ATOM 1546 C C . ASP A 1 186 ? 3.497 -17.606 -9.775 1.00 81.38 186 ASP A C 1
ATOM 1548 O O . ASP A 1 186 ? 2.309 -17.921 -9.851 1.00 81.38 186 ASP A O 1
ATOM 1552 N N . GLU A 1 187 ? 3.863 -16.414 -9.290 1.00 81.50 187 GLU A N 1
ATOM 1553 C CA . GLU A 1 187 ? 2.915 -15.384 -8.860 1.00 81.50 187 GLU A CA 1
ATOM 1554 C C . GLU A 1 187 ? 2.572 -14.402 -9.992 1.00 81.50 187 GLU A C 1
ATOM 1556 O O . GLU A 1 187 ? 3.398 -14.060 -10.840 1.00 81.50 187 GLU A O 1
ATOM 1561 N N . ALA A 1 188 ? 1.345 -13.879 -9.972 1.00 78.44 188 ALA A N 1
ATOM 1562 C CA . ALA A 1 188 ? 0.882 -12.849 -10.898 1.00 78.44 188 ALA A CA 1
ATOM 1563 C C . ALA A 1 188 ? 0.377 -11.621 -10.134 1.00 78.44 188 ALA A C 1
ATOM 1565 O O . ALA A 1 188 ? -0.209 -11.732 -9.058 1.00 78.44 188 ALA A O 1
ATOM 1566 N N . MET A 1 189 ? 0.567 -10.434 -10.715 1.00 76.56 189 MET A N 1
ATOM 1567 C CA . MET A 1 189 ? 0.059 -9.177 -10.161 1.00 76.56 189 MET A CA 1
ATOM 1568 C C . MET A 1 189 ? -0.807 -8.433 -11.179 1.00 76.56 189 MET A C 1
ATOM 1570 O O . MET A 1 189 ? -0.534 -8.443 -12.380 1.00 76.56 189 MET A O 1
ATOM 1574 N N . LEU A 1 190 ? -1.816 -7.717 -10.686 1.00 70.94 190 LEU A N 1
ATOM 1575 C CA . LEU A 1 190 ? -2.646 -6.832 -11.501 1.00 70.94 190 LEU A CA 1
ATOM 1576 C C . LEU A 1 190 ? -2.128 -5.395 -11.411 1.00 70.94 190 LEU A C 1
ATOM 1578 O O . LEU A 1 190 ? -2.170 -4.753 -10.358 1.00 70.94 190 LEU A O 1
ATOM 1582 N N . PHE A 1 191 ? -1.644 -4.868 -12.535 1.00 65.00 191 PHE A N 1
ATOM 1583 C CA . PHE A 1 191 ? -0.998 -3.558 -12.561 1.00 65.00 191 PHE A CA 1
ATOM 1584 C C . PHE A 1 191 ? -1.934 -2.399 -12.954 1.00 65.00 191 PHE A C 1
ATOM 1586 O O . PHE A 1 191 ? -1.614 -1.258 -12.651 1.00 65.00 191 PHE A O 1
ATOM 1593 N N . ASP A 1 192 ? -3.118 -2.624 -13.533 1.00 56.28 192 ASP A N 1
ATOM 1594 C CA . ASP A 1 192 ? -4.015 -1.527 -13.943 1.00 56.28 192 ASP A CA 1
ATOM 1595 C C . ASP A 1 192 ? -5.504 -1.869 -13.725 1.00 56.28 192 ASP A C 1
ATOM 1597 O O . ASP A 1 192 ? -5.916 -3.020 -13.855 1.00 56.28 192 ASP A O 1
ATOM 1601 N N . LYS A 1 193 ? -6.301 -0.850 -13.368 1.00 46.66 193 LYS A N 1
ATOM 1602 C CA . LYS A 1 193 ? -7.771 -0.895 -13.242 1.00 46.66 193 LYS A CA 1
ATOM 1603 C C . LYS A 1 193 ? -8.493 -0.359 -14.490 1.00 46.66 193 LYS A C 1
ATOM 1605 O O . LYS A 1 193 ? -9.718 -0.391 -14.521 1.00 46.66 193 LYS A O 1
ATOM 1610 N N . ARG A 1 194 ? -7.778 0.157 -15.500 1.00 34.47 194 ARG A N 1
ATOM 1611 C CA . ARG A 1 194 ? -8.373 0.593 -16.781 1.00 34.47 194 ARG A CA 1
ATOM 1612 C C . ARG A 1 194 ? -8.229 -0.428 -17.903 1.00 34.47 194 ARG A C 1
ATOM 1614 O O . ARG A 1 194 ? -9.084 -0.442 -18.774 1.00 34.47 194 ARG A O 1
ATOM 1621 N N . HIS A 1 195 ? -7.200 -1.272 -17.869 1.00 28.92 195 HIS A N 1
ATOM 1622 C CA . HIS A 1 195 ? -7.023 -2.391 -18.798 1.00 28.92 195 HIS A CA 1
ATOM 1623 C C . HIS A 1 195 ? -6.321 -3.537 -18.051 1.00 28.92 195 HIS A C 1
ATOM 1625 O O . HIS A 1 195 ? -5.182 -3.348 -17.619 1.00 28.92 195 HIS A O 1
ATOM 1631 N N . PRO A 1 196 ? -6.955 -4.702 -17.842 1.00 29.80 196 PRO A N 1
ATOM 1632 C CA . PRO A 1 196 ? -6.306 -5.818 -17.168 1.00 29.80 196 PRO A CA 1
ATOM 1633 C C . PRO A 1 196 ? -5.193 -6.387 -18.060 1.00 29.80 196 PRO A C 1
ATOM 1635 O O . PRO A 1 196 ? -5.441 -7.162 -18.976 1.00 29.80 196 PRO A O 1
ATOM 1638 N N . CYS A 1 197 ? -3.942 -6.008 -17.798 1.00 34.50 197 CYS A N 1
ATOM 1639 C CA . CYS A 1 197 ? -2.794 -6.722 -18.346 1.00 34.50 197 CYS A CA 1
ATOM 1640 C C . CYS A 1 197 ? -2.496 -7.919 -17.436 1.00 34.50 197 CYS A C 1
ATOM 1642 O O . CYS A 1 197 ? -1.972 -7.736 -16.337 1.00 34.50 197 CYS A O 1
ATOM 1644 N N . ALA A 1 198 ? -2.816 -9.131 -17.889 1.00 33.66 198 ALA A N 1
ATOM 1645 C CA . ALA A 1 198 ? -2.263 -10.351 -17.316 1.00 33.66 198 ALA A CA 1
ATOM 1646 C C . ALA A 1 198 ? -0.881 -10.584 -17.944 1.00 33.66 198 ALA A C 1
ATOM 1648 O O . ALA A 1 198 ? -0.771 -10.875 -19.134 1.00 33.66 198 ALA A O 1
ATOM 1649 N N . CYS A 1 199 ? 0.188 -10.410 -17.167 1.00 35.75 199 CYS A N 1
ATOM 1650 C CA . CYS A 1 199 ? 1.532 -10.763 -17.614 1.00 35.75 199 CYS A CA 1
ATOM 1651 C C . CYS A 1 199 ? 1.748 -12.259 -17.367 1.00 35.75 199 CYS A C 1
ATOM 1653 O O . CYS A 1 199 ? 2.134 -12.641 -16.267 1.00 35.75 199 CYS A O 1
ATOM 1655 N N . GLN A 1 200 ? 1.500 -13.100 -18.371 1.00 29.73 200 GLN A N 1
ATOM 1656 C CA . GLN A 1 200 ? 1.975 -14.483 -18.362 1.00 29.73 200 GLN A CA 1
ATOM 1657 C C . GLN A 1 200 ? 3.260 -14.543 -19.191 1.00 29.73 200 GLN A C 1
ATOM 1659 O O . GLN A 1 200 ? 3.242 -14.333 -20.404 1.00 29.73 200 GLN A O 1
ATOM 1664 N N . TRP A 1 201 ? 4.394 -14.751 -18.522 1.00 34.34 201 TRP A N 1
ATOM 1665 C CA . TRP A 1 201 ? 5.692 -14.865 -19.179 1.00 34.34 201 TRP A CA 1
ATOM 1666 C C . TRP A 1 201 ? 5.892 -16.293 -19.683 1.00 34.34 201 TRP A C 1
ATOM 1668 O O . TRP A 1 201 ? 6.114 -17.213 -18.901 1.00 34.34 201 TRP A O 1
ATOM 1678 N N . LEU A 1 202 ? 5.828 -16.475 -21.001 1.00 26.89 202 LEU A N 1
ATOM 1679 C CA . LEU A 1 202 ? 6.331 -17.677 -21.659 1.00 26.89 202 LEU A CA 1
ATOM 1680 C C . LEU A 1 202 ? 7.811 -17.441 -21.979 1.00 26.89 202 LEU A C 1
ATOM 1682 O O . LEU A 1 202 ? 8.163 -16.479 -22.660 1.00 26.89 202 LEU A O 1
ATOM 1686 N N . GLY A 1 203 ? 8.679 -18.276 -21.409 1.00 26.47 203 GLY A N 1
ATOM 1687 C CA . GLY A 1 203 ? 10.127 -18.142 -21.520 1.00 26.47 203 GLY A CA 1
ATOM 1688 C C . GLY A 1 203 ? 10.625 -18.128 -22.968 1.00 26.47 203 GLY A C 1
ATOM 1689 O O . GLY A 1 203 ? 10.147 -18.879 -23.814 1.00 26.47 203 GLY A O 1
ATOM 1690 N N . GLY A 1 204 ? 11.640 -17.296 -23.217 1.00 24.53 204 GLY A N 1
ATOM 1691 C CA . GLY A 1 204 ? 12.429 -17.311 -24.450 1.00 24.53 204 GLY A CA 1
ATOM 1692 C C . GLY A 1 204 ? 12.109 -16.190 -25.437 1.00 24.53 204 GLY A C 1
ATOM 1693 O O . GLY A 1 204 ? 11.323 -16.364 -26.354 1.00 24.53 204 GLY A O 1
ATOM 1694 N N . SER A 1 205 ? 12.826 -15.069 -25.291 1.00 32.56 205 SER A N 1
ATOM 1695 C CA . SER A 1 205 ? 13.173 -14.087 -26.337 1.00 32.56 205 SER A CA 1
ATOM 1696 C C . SER A 1 205 ? 12.065 -13.612 -27.301 1.00 32.56 205 SER A C 1
ATOM 1698 O O . SER A 1 205 ? 11.721 -14.292 -28.264 1.00 32.56 205 SER A O 1
ATOM 1700 N N . ARG A 1 206 ? 11.703 -12.326 -27.139 1.00 31.23 206 ARG A N 1
ATOM 1701 C CA . ARG A 1 206 ? 10.728 -11.492 -27.886 1.00 31.23 206 ARG A CA 1
ATOM 1702 C C . ARG A 1 206 ? 9.303 -11.543 -27.327 1.00 31.23 206 ARG A C 1
ATOM 1704 O O . ARG A 1 206 ? 8.430 -12.232 -27.838 1.00 31.23 206 ARG A O 1
ATOM 1711 N N . GLU A 1 207 ? 9.069 -10.712 -26.314 1.00 33.16 207 GLU A N 1
ATOM 1712 C CA . GLU A 1 207 ? 7.743 -10.433 -25.762 1.00 33.16 207 GLU A CA 1
ATOM 1713 C C . GLU A 1 207 ? 6.813 -9.809 -26.818 1.00 33.16 207 GLU A C 1
ATOM 1715 O O . GLU A 1 207 ? 7.034 -8.693 -27.298 1.00 33.16 207 GLU A O 1
ATOM 1720 N N . LYS A 1 208 ? 5.729 -10.518 -27.145 1.00 24.64 208 LYS A N 1
ATOM 1721 C CA . LYS A 1 208 ? 4.464 -9.903 -27.554 1.00 24.64 208 LYS A CA 1
ATOM 1722 C C . LYS A 1 208 ? 3.563 -9.889 -26.324 1.00 24.64 208 LYS A C 1
ATOM 1724 O O . LYS A 1 208 ? 3.034 -10.925 -25.936 1.00 24.64 208 LYS A O 1
ATOM 1729 N N . CYS A 1 209 ? 3.374 -8.721 -25.718 1.00 29.23 209 CYS A N 1
ATOM 1730 C CA . CYS A 1 209 ? 2.270 -8.525 -24.785 1.00 29.23 209 CYS A CA 1
ATOM 1731 C C . CYS A 1 209 ? 0.970 -8.619 -25.590 1.00 29.23 209 CYS A C 1
ATOM 1733 O O . CYS A 1 209 ? 0.686 -7.740 -26.407 1.00 29.23 209 CYS A O 1
ATOM 1735 N N . HIS A 1 210 ? 0.204 -9.691 -25.403 1.00 26.39 210 HIS A N 1
ATOM 1736 C CA . HIS A 1 210 ? -1.131 -9.778 -25.976 1.00 26.39 210 HIS A CA 1
ATOM 1737 C C . HIS A 1 210 ? -2.074 -8.893 -25.159 1.00 26.39 210 HIS A C 1
ATOM 1739 O O . HIS A 1 210 ? -2.324 -9.135 -23.981 1.00 26.39 210 HIS A O 1
ATOM 1745 N N . LEU A 1 211 ? -2.560 -7.832 -25.804 1.00 25.55 211 LEU A N 1
ATOM 1746 C CA . LEU A 1 211 ? -3.756 -7.115 -25.381 1.00 25.55 211 LEU A CA 1
ATOM 1747 C C . LEU A 1 211 ? -4.925 -8.100 -25.490 1.00 25.55 211 LEU A C 1
ATOM 1749 O O . LEU A 1 211 ? -5.238 -8.552 -26.590 1.00 25.55 211 LEU A O 1
ATOM 1753 N N . PHE A 1 212 ? -5.550 -8.445 -24.368 1.00 24.38 212 PHE A N 1
ATOM 1754 C CA . PHE A 1 212 ? -6.903 -8.987 -24.414 1.00 24.38 212 PHE A CA 1
ATOM 1755 C C . PHE A 1 212 ? -7.835 -7.798 -24.684 1.00 24.38 212 PHE A C 1
ATOM 1757 O O . PHE A 1 212 ? -7.863 -6.849 -23.897 1.00 24.38 212 PHE A O 1
ATOM 1764 N N . HIS A 1 213 ? -8.469 -7.815 -25.858 1.00 29.67 213 HIS A N 1
ATOM 1765 C CA . HIS A 1 213 ? -9.511 -6.870 -26.265 1.00 29.67 213 HIS A CA 1
ATOM 1766 C C . HIS A 1 213 ? -10.836 -7.184 -25.574 1.00 29.67 213 HIS A C 1
ATOM 1768 O O . HIS A 1 213 ? -11.108 -8.388 -25.365 1.00 29.67 213 HIS A O 1
#

Radius of gyration: 18.83 Å; chains: 1; bounding box: 45×50×49 Å

Secondary structure (DSSP, 8-state):
--------EEE-TTT--EEEPPP--TTSSS---BPPPEEEE-TTT--EEEEEEBTTS-EEEEETT-SS-EEETT--SEEEEEEETTEEEEEETTSEEEEEE-SSSS-EEEEEEE---S----TTGGGS-TT--EEEEEEEEE-TT--EEEEEEEEETTTTEEEEEEEEEPSS-TTPPPEEES--TT------SSS-------SSS--------

InterPro domains:
  IPR005174 KIB1-4, beta-propeller [PF03478] (5-198)
  IPR050942 Arabidopsis F-box involved in BR signaling [PTHR44259] (3-193)

pLDDT: mean 70.52, std 19.26, range [24.38, 90.5]